Protein AF-A0A7Y5CAB3-F1 (afdb_monomer_lite)

Foldseek 3Di:
DDDDDDDDDDDDPDPDPPDPPPPPDPDPPQDDAQPPVVVVFDPQAVVTPSCCLNPVDPDPDPVSVVVLLVRLVRSPDCLLVVLVVLLVDPSNVSSNVVSLVSLLSDQDVVSLVVLLVQLVVLQVDPCPPDPPSCSNLVSLLSNCSSPVVSSVVVLVVALVPGDPSNNLSSLLNLLVLCVPPVCNVVSLVVLVVCLVPDPDPSSVVSSVVSNVVSVVVVVVVDDVVVVVVVVVVVVPDD

Structure (mmCIF, N/CA/C/O backbone):
data_AF-A0A7Y5CAB3-F1
#
_entry.id   AF-A0A7Y5CAB3-F1
#
loop_
_atom_site.group_PDB
_atom_site.id
_atom_site.type_symbol
_atom_site.label_atom_id
_atom_site.label_alt_id
_atom_site.label_comp_id
_atom_site.label_asym_id
_atom_site.label_entity_id
_atom_site.label_seq_id
_atom_site.pdbx_PDB_ins_code
_atom_site.Cartn_x
_atom_site.Cartn_y
_atom_site.Cartn_z
_atom_site.occupancy
_atom_site.B_iso_or_equiv
_atom_site.auth_seq_id
_atom_site.auth_comp_id
_atom_site.auth_asym_id
_atom_site.auth_atom_id
_atom_site.pdbx_PDB_model_num
ATOM 1 N N . MET A 1 1 ? 28.551 54.522 44.416 1.00 43.03 1 MET A N 1
ATOM 2 C CA . MET A 1 1 ? 28.496 53.907 43.068 1.00 43.03 1 MET A CA 1
ATOM 3 C C . MET A 1 1 ? 27.297 52.967 43.008 1.00 43.03 1 MET A C 1
ATOM 5 O O . MET A 1 1 ? 27.013 52.356 44.026 1.00 43.03 1 MET A O 1
ATOM 9 N N . ARG A 1 2 ? 26.654 52.863 41.833 1.00 37.69 2 ARG A N 1
ATOM 10 C CA . ARG A 1 2 ? 25.357 52.218 41.500 1.00 37.69 2 ARG A CA 1
ATOM 11 C C . ARG A 1 2 ? 24.134 53.137 41.612 1.00 37.69 2 ARG A C 1
ATOM 13 O O . ARG A 1 2 ? 23.465 53.214 42.633 1.00 37.69 2 ARG A O 1
ATOM 20 N N . ARG A 1 3 ? 23.880 53.837 40.500 1.00 30.88 3 ARG A N 1
ATOM 21 C CA . ARG A 1 3 ? 22.602 54.469 40.157 1.00 30.88 3 ARG A CA 1
ATOM 22 C C . ARG A 1 3 ? 21.709 53.408 39.507 1.00 30.88 3 ARG A C 1
ATOM 24 O O . ARG A 1 3 ? 22.120 52.798 38.525 1.00 30.88 3 ARG A O 1
ATOM 31 N N . LEU A 1 4 ? 20.516 53.219 40.060 1.00 39.81 4 LEU A N 1
ATOM 32 C CA . LEU A 1 4 ? 19.349 52.703 39.350 1.00 39.81 4 LEU A CA 1
ATOM 33 C C . LEU A 1 4 ? 18.771 53.865 38.536 1.00 39.81 4 LEU A C 1
ATOM 35 O O . LEU A 1 4 ? 18.482 54.919 39.099 1.00 39.81 4 LEU A O 1
ATOM 39 N N . VAL A 1 5 ? 18.624 53.675 37.229 1.00 35.38 5 VAL A N 1
ATOM 40 C CA . VAL A 1 5 ? 17.787 54.521 36.372 1.00 35.38 5 VAL A CA 1
ATOM 41 C C . VAL A 1 5 ? 16.901 53.579 35.554 1.00 35.38 5 VAL A C 1
ATOM 43 O O . VAL A 1 5 ? 17.443 52.719 34.859 1.00 35.38 5 VAL A O 1
ATOM 46 N N . PRO A 1 6 ? 15.567 53.701 35.640 1.00 37.19 6 PRO A N 1
ATOM 47 C CA . PRO A 1 6 ? 14.641 53.039 34.737 1.00 37.19 6 PRO A CA 1
ATOM 48 C C . PRO A 1 6 ? 14.551 53.856 33.443 1.00 37.19 6 PRO A C 1
ATOM 50 O O . PRO A 1 6 ? 14.389 55.075 33.490 1.00 37.19 6 PRO A O 1
ATOM 53 N N . VAL A 1 7 ? 14.637 53.206 32.284 1.00 34.19 7 VAL A N 1
ATOM 54 C CA . VAL A 1 7 ? 14.289 53.844 31.009 1.00 34.19 7 VAL A CA 1
ATOM 55 C C . VAL A 1 7 ? 12.946 53.294 30.565 1.00 34.19 7 VAL A C 1
ATOM 57 O O . VAL A 1 7 ? 12.823 52.148 30.143 1.00 34.19 7 VAL A O 1
ATOM 60 N N . ALA A 1 8 ? 11.937 54.147 30.705 1.00 34.19 8 ALA A N 1
ATOM 61 C CA . ALA A 1 8 ? 10.694 54.066 29.968 1.00 34.19 8 ALA A CA 1
ATOM 62 C C . ALA A 1 8 ? 10.928 54.525 28.517 1.00 34.19 8 ALA A C 1
ATOM 64 O O . ALA A 1 8 ? 11.641 55.496 28.266 1.00 34.19 8 ALA A O 1
ATOM 65 N N . SER A 1 9 ? 10.298 53.851 27.562 1.00 32.56 9 SER A N 1
ATOM 66 C CA . SER A 1 9 ? 10.016 54.337 26.202 1.00 32.56 9 SER A CA 1
ATOM 67 C C . SER A 1 9 ? 8.751 53.586 25.773 1.00 32.56 9 SER A C 1
ATOM 69 O O . SER A 1 9 ? 8.775 52.366 25.685 1.00 32.56 9 SER A O 1
ATOM 71 N N . ILE A 1 10 ? 7.552 54.163 25.892 1.00 37.94 10 ILE A N 1
ATOM 72 C CA . ILE A 1 10 ? 6.907 55.156 25.012 1.00 37.94 10 ILE A CA 1
ATOM 73 C C . ILE A 1 10 ? 6.826 54.682 23.551 1.00 37.94 10 ILE A C 1
ATOM 75 O O . ILE A 1 10 ? 7.810 54.708 22.827 1.00 37.94 10 ILE A O 1
ATOM 79 N N . PHE A 1 11 ? 5.588 54.315 23.191 1.00 29.77 11 PHE A N 1
ATOM 80 C CA . PHE A 1 11 ? 4.884 54.462 21.910 1.00 29.77 11 PHE A CA 1
ATOM 81 C C . PHE A 1 11 ? 5.542 53.976 20.609 1.00 29.77 11 PHE A C 1
ATOM 83 O O . PHE A 1 11 ? 6.493 54.564 20.115 1.00 29.77 11 PHE A O 1
ATOM 90 N N . MET A 1 12 ? 4.844 53.058 19.933 1.00 31.23 12 MET A N 1
ATOM 91 C CA . MET A 1 12 ? 4.179 53.366 18.657 1.00 31.23 12 MET A CA 1
ATOM 92 C C . MET A 1 12 ? 3.183 52.251 18.308 1.00 31.23 12 MET A C 1
ATOM 94 O O . MET A 1 12 ? 3.556 51.121 18.003 1.00 31.23 12 MET A O 1
ATOM 98 N N . LEU A 1 13 ? 1.898 52.608 18.342 1.00 40.34 13 LEU A N 1
ATOM 99 C CA . LEU A 1 13 ? 0.852 51.979 17.545 1.00 40.34 13 LEU A CA 1
ATOM 100 C C . LEU A 1 13 ? 1.232 52.173 16.073 1.00 40.34 13 LEU A C 1
ATOM 102 O O . LEU A 1 13 ? 1.092 53.265 15.530 1.00 40.34 13 LEU A O 1
ATOM 106 N N . GLY A 1 14 ? 1.742 51.120 15.447 1.00 30.33 14 GLY A N 1
ATOM 107 C CA . GLY A 1 14 ? 1.942 51.048 14.009 1.00 30.33 14 GLY A CA 1
ATOM 108 C C . GLY A 1 14 ? 1.043 49.963 13.445 1.00 30.33 14 GLY A C 1
ATOM 109 O O . GLY A 1 14 ? 1.391 48.787 13.501 1.00 30.33 14 GLY A O 1
ATOM 110 N N . PHE A 1 15 ? -0.109 50.361 12.905 1.00 41.91 15 PHE A N 1
ATOM 111 C CA . PHE A 1 15 ? -0.855 49.563 11.937 1.00 41.91 15 PHE A CA 1
ATOM 112 C C . PHE A 1 15 ? 0.058 49.322 10.727 1.00 41.91 15 PHE A C 1
ATOM 114 O O . PHE A 1 15 ? 0.133 50.136 9.810 1.00 41.91 15 PHE A O 1
ATOM 121 N N . GLY A 1 16 ? 0.801 48.220 10.754 1.00 29.36 16 GLY A N 1
ATOM 122 C CA . GLY A 1 16 ? 1.494 47.686 9.596 1.00 29.36 16 GLY A CA 1
ATOM 123 C C . GLY A 1 16 ? 0.552 46.734 8.886 1.00 29.36 16 GLY A C 1
ATOM 124 O O . GLY A 1 16 ? 0.332 45.621 9.357 1.00 29.36 16 GLY A O 1
ATOM 125 N N . VAL A 1 17 ? -0.010 47.180 7.765 1.00 43.41 17 VAL A N 1
ATOM 126 C CA . VAL A 1 17 ? -0.627 46.320 6.756 1.00 43.41 17 VAL A CA 1
ATOM 127 C C . VAL A 1 17 ? 0.471 45.372 6.270 1.00 43.41 17 VAL A C 1
ATOM 129 O O . VAL A 1 17 ? 1.236 45.689 5.363 1.00 43.41 17 VAL A O 1
ATOM 132 N N . GLY A 1 18 ? 0.615 44.241 6.957 1.00 31.44 18 GLY A N 1
ATOM 133 C CA . GLY A 1 18 ? 1.458 43.137 6.535 1.00 31.44 18 GLY A CA 1
ATOM 134 C C . GLY A 1 18 ? 0.806 42.537 5.310 1.00 31.44 18 GLY A C 1
ATOM 135 O O . GLY A 1 18 ? -0.151 41.775 5.428 1.00 31.44 18 GLY A O 1
ATOM 136 N N . GLY A 1 19 ? 1.278 42.978 4.144 1.00 30.86 19 GLY A N 1
ATOM 137 C CA . GLY A 1 19 ? 0.852 42.482 2.853 1.00 30.86 19 GLY A CA 1
ATOM 138 C C . GLY A 1 19 ? 0.795 40.965 2.882 1.00 30.86 19 GLY A C 1
ATOM 139 O O . GLY A 1 19 ? 1.736 40.299 3.314 1.00 30.86 19 GLY A O 1
ATOM 140 N N . VAL A 1 20 ? -0.337 40.442 2.425 1.00 37.31 20 VAL A N 1
ATOM 141 C CA . VAL A 1 20 ? -0.474 39.051 2.031 1.00 37.31 20 VAL A CA 1
ATOM 142 C C . VAL A 1 20 ? 0.594 38.837 0.962 1.00 37.31 20 VAL A C 1
ATOM 144 O O . VAL A 1 20 ? 0.400 39.188 -0.200 1.00 37.31 20 VAL A O 1
ATOM 147 N N . GLN A 1 21 ? 1.770 38.350 1.359 1.00 34.31 21 GLN A N 1
ATOM 148 C CA . GLN A 1 21 ? 2.673 37.716 0.420 1.00 34.31 21 GLN A CA 1
ATOM 149 C C . GLN A 1 21 ? 1.891 36.509 -0.073 1.00 34.31 21 GLN A C 1
ATOM 151 O O . GLN A 1 21 ? 1.809 35.482 0.599 1.00 34.31 21 GLN A O 1
ATOM 156 N N . ALA A 1 22 ? 1.239 36.680 -1.221 1.00 38.66 22 ALA A N 1
ATOM 157 C CA . ALA A 1 22 ? 0.880 35.578 -2.078 1.00 38.66 22 ALA A CA 1
ATOM 158 C C . ALA A 1 22 ? 2.200 34.868 -2.383 1.00 38.66 22 ALA A C 1
ATOM 160 O O . ALA A 1 22 ? 2.940 35.258 -3.284 1.00 38.66 22 ALA A O 1
ATOM 161 N N . LEU A 1 23 ? 2.552 33.900 -1.536 1.00 40.28 23 LEU A N 1
ATOM 162 C CA . LEU A 1 23 ? 3.545 32.897 -1.849 1.00 40.28 23 LEU A CA 1
ATOM 163 C C . LEU A 1 23 ? 3.000 32.227 -3.102 1.00 40.28 23 LEU A C 1
ATOM 165 O O . LEU A 1 23 ? 2.065 31.429 -3.029 1.00 40.28 23 LEU A O 1
ATOM 169 N N . SER A 1 24 ? 3.518 32.641 -4.259 1.00 40.88 24 SER A N 1
ATOM 170 C CA . SER A 1 24 ? 3.328 31.909 -5.499 1.00 40.88 24 SER A CA 1
ATOM 171 C C . SER A 1 24 ? 3.551 30.432 -5.180 1.00 40.88 24 SER A C 1
ATOM 173 O O . SER A 1 24 ? 4.516 30.128 -4.465 1.00 40.88 24 SER A O 1
ATOM 175 N N . PRO A 1 25 ? 2.672 29.522 -5.639 1.00 42.81 25 PRO A N 1
ATOM 176 C CA . PRO A 1 25 ? 2.887 28.101 -5.422 1.00 42.81 25 PRO A CA 1
ATOM 177 C C . PRO A 1 25 ? 4.321 27.778 -5.857 1.00 42.81 25 PRO A C 1
ATOM 179 O O . PRO A 1 25 ? 4.755 28.304 -6.890 1.00 42.81 25 PRO A O 1
ATOM 182 N N . PRO A 1 26 ? 5.091 27.020 -5.054 1.00 40.56 26 PRO A N 1
ATOM 183 C CA . PRO A 1 26 ? 6.471 26.719 -5.391 1.00 40.56 26 PRO A CA 1
ATOM 184 C C . PRO A 1 26 ? 6.491 26.161 -6.810 1.00 40.56 26 PRO A C 1
ATOM 186 O O . PRO A 1 26 ? 5.795 25.188 -7.104 1.00 40.56 26 PRO A O 1
ATOM 189 N N . VAL A 1 27 ? 7.232 26.827 -7.701 1.00 42.94 27 VAL A N 1
ATOM 190 C CA . VAL A 1 27 ? 7.439 26.342 -9.065 1.00 42.94 27 VAL A CA 1
ATOM 191 C C . VAL A 1 27 ? 7.991 24.924 -8.918 1.00 42.94 27 VAL A C 1
ATOM 193 O O . VAL A 1 27 ? 9.013 24.770 -8.241 1.00 42.94 27 VAL A O 1
ATOM 196 N N . PRO A 1 28 ? 7.328 23.887 -9.465 1.00 49.91 28 PRO A N 1
ATOM 197 C CA . PRO A 1 28 ? 7.852 22.535 -9.396 1.00 49.91 28 PRO A CA 1
ATOM 198 C C . PRO A 1 28 ? 9.275 22.564 -9.944 1.00 49.91 28 PRO A C 1
ATOM 200 O O . PRO A 1 28 ? 9.489 23.029 -11.065 1.00 49.91 28 PRO A O 1
ATOM 203 N N . VAL A 1 29 ? 10.255 22.129 -9.149 1.00 51.84 29 VAL A N 1
ATOM 204 C CA . VAL A 1 29 ? 11.628 21.978 -9.636 1.00 51.84 29 VAL A CA 1
ATOM 205 C C . VAL A 1 29 ? 11.550 21.007 -10.807 1.00 51.84 29 VAL A C 1
ATOM 207 O O . VAL A 1 29 ? 11.246 19.829 -10.617 1.00 51.84 29 VAL A O 1
ATOM 210 N N . GLN A 1 30 ? 11.742 21.513 -12.024 1.00 57.22 30 GLN A N 1
ATOM 211 C CA . GLN A 1 30 ? 11.737 20.685 -13.217 1.00 57.22 30 GLN A CA 1
ATOM 212 C C . GLN A 1 30 ? 12.927 19.733 -13.098 1.00 57.22 30 GLN A C 1
ATOM 214 O O . GLN A 1 30 ? 14.083 20.149 -13.170 1.00 57.22 30 GLN A O 1
ATOM 219 N N . ARG A 1 31 ? 12.639 18.460 -12.814 1.00 69.50 31 ARG A N 1
ATOM 220 C CA . ARG A 1 31 ? 13.658 17.420 -12.691 1.00 69.50 31 ARG A CA 1
ATOM 221 C C . ARG A 1 31 ? 14.299 17.244 -14.063 1.00 69.50 31 ARG A C 1
ATOM 223 O O . ARG A 1 31 ? 13.598 17.005 -15.043 1.00 69.50 31 ARG A O 1
ATOM 230 N N . ALA A 1 32 ? 15.614 17.430 -14.145 1.00 73.19 32 ALA A N 1
ATOM 231 C CA . ALA A 1 32 ? 16.333 17.240 -15.396 1.00 73.19 32 ALA A CA 1
ATOM 232 C C . ALA A 1 32 ? 16.332 15.748 -15.744 1.00 73.19 32 ALA A C 1
ATOM 234 O O . ALA A 1 32 ? 16.760 14.927 -14.932 1.00 73.19 32 ALA A O 1
ATOM 235 N N . ALA A 1 33 ? 15.839 15.408 -16.934 1.00 77.69 33 ALA A N 1
ATOM 236 C CA . ALA A 1 33 ? 15.918 14.050 -17.451 1.00 77.69 33 ALA A CA 1
ATOM 237 C C . ALA A 1 33 ? 17.390 13.604 -17.570 1.00 77.69 33 ALA A C 1
ATOM 239 O O . ALA A 1 33 ? 18.263 14.453 -17.805 1.00 77.69 33 ALA A O 1
ATOM 240 N N . PRO A 1 34 ? 17.696 12.301 -17.435 1.00 82.56 34 PRO A N 1
ATOM 241 C CA . PRO A 1 34 ? 19.054 11.807 -17.634 1.00 82.56 34 PRO A CA 1
ATOM 242 C C . PRO A 1 34 ? 19.551 12.157 -19.042 1.00 82.56 34 PRO A C 1
ATOM 244 O O . PRO A 1 34 ? 18.818 12.018 -20.016 1.00 82.56 34 PRO A O 1
ATOM 247 N N . ILE A 1 35 ? 20.799 12.607 -19.178 1.00 82.81 35 ILE A N 1
ATOM 248 C CA . ILE A 1 35 ? 21.333 13.028 -20.484 1.00 82.81 35 ILE A CA 1
ATOM 249 C C . ILE A 1 35 ? 21.269 11.861 -21.485 1.00 82.81 35 ILE A C 1
ATOM 251 O O . ILE A 1 35 ? 21.867 10.807 -21.258 1.00 82.81 35 ILE A O 1
ATOM 255 N N . GLY A 1 36 ? 20.582 12.076 -22.612 1.00 80.69 36 GLY A N 1
ATOM 256 C CA . GLY A 1 36 ? 20.470 11.112 -23.709 1.00 80.69 36 GLY A CA 1
ATOM 257 C C . GLY A 1 36 ? 19.519 9.945 -23.443 1.00 80.69 36 GLY A C 1
ATOM 258 O O . GLY A 1 36 ? 19.628 8.919 -24.119 1.00 80.69 36 GLY A O 1
ATOM 259 N N . TRP A 1 37 ? 18.610 10.063 -22.472 1.00 85.06 37 TRP A N 1
ATOM 260 C CA . TRP A 1 37 ? 17.611 9.034 -22.172 1.00 85.06 37 TRP A CA 1
ATOM 261 C C . TRP A 1 37 ? 16.742 8.679 -23.393 1.00 85.06 37 TRP A C 1
ATOM 263 O O . TRP A 1 37 ? 16.355 7.524 -23.539 1.00 85.06 37 TRP A O 1
ATOM 273 N N . GLU A 1 38 ? 16.530 9.615 -24.326 1.00 85.38 38 GLU A N 1
ATOM 274 C CA . GLU A 1 38 ? 15.777 9.398 -25.568 1.00 85.38 38 GLU A CA 1
ATOM 275 C C . GLU A 1 38 ? 16.411 8.306 -26.447 1.00 85.38 38 GLU A C 1
ATOM 277 O O . GLU A 1 38 ? 15.734 7.648 -27.232 1.00 85.38 38 GLU A O 1
ATOM 282 N N . THR A 1 39 ? 17.722 8.089 -26.308 1.00 83.31 39 THR A N 1
ATOM 283 C CA . THR A 1 39 ? 18.469 7.045 -27.031 1.00 83.31 39 THR A CA 1
ATOM 284 C C . THR A 1 39 ? 18.516 5.708 -26.291 1.00 83.31 39 THR A C 1
ATOM 286 O O . THR A 1 39 ? 19.069 4.738 -26.807 1.00 83.31 39 THR A O 1
ATOM 289 N N . ARG A 1 40 ? 17.952 5.650 -25.080 1.00 82.44 40 ARG A N 1
ATOM 290 C CA . ARG A 1 40 ? 17.968 4.490 -24.177 1.00 82.44 40 ARG A CA 1
ATOM 291 C C . ARG A 1 40 ? 16.565 3.955 -23.898 1.00 82.44 40 ARG A C 1
ATOM 293 O O . ARG A 1 40 ? 16.370 3.285 -22.893 1.00 82.44 40 ARG A O 1
ATOM 300 N N . ILE A 1 41 ? 15.610 4.263 -24.774 1.00 8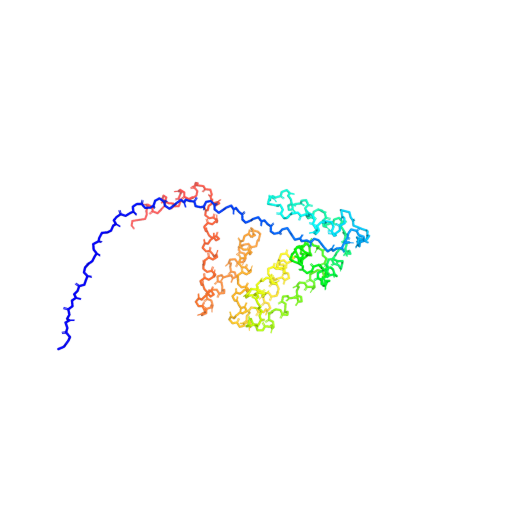8.06 41 ILE A N 1
ATOM 301 C CA . ILE A 1 41 ? 14.232 3.794 -24.655 1.00 88.06 41 ILE A CA 1
ATOM 302 C C . ILE A 1 41 ? 14.204 2.267 -24.690 1.00 88.06 41 ILE A C 1
ATOM 304 O O . ILE A 1 41 ? 14.681 1.646 -25.648 1.00 88.06 41 ILE A O 1
ATOM 308 N N . THR A 1 42 ? 13.610 1.670 -23.662 1.00 88.44 42 THR A N 1
ATOM 309 C CA . THR A 1 42 ? 13.398 0.230 -23.621 1.00 88.44 42 THR A CA 1
ATOM 310 C C . THR A 1 42 ? 12.353 -0.160 -24.677 1.00 88.44 42 THR A C 1
ATOM 312 O O . THR A 1 42 ? 11.249 0.392 -24.689 1.00 88.44 42 THR A O 1
ATOM 315 N N . PRO A 1 43 ? 12.660 -1.097 -25.594 1.00 86.00 43 PRO A N 1
ATOM 316 C CA . PRO A 1 43 ? 11.726 -1.485 -26.644 1.00 86.00 43 PRO A CA 1
ATOM 317 C C . PRO A 1 43 ? 10.536 -2.276 -26.083 1.00 86.00 43 PRO A C 1
ATOM 319 O O . PRO A 1 43 ? 10.673 -3.014 -25.110 1.00 86.00 43 PRO A O 1
ATOM 322 N N . GLY A 1 44 ? 9.388 -2.192 -26.764 1.00 85.31 44 GLY A N 1
ATOM 323 C CA . GLY A 1 44 ? 8.210 -3.022 -26.472 1.00 85.31 44 GLY A CA 1
ATOM 324 C C . GLY A 1 44 ? 7.129 -2.371 -25.604 1.00 85.31 44 GLY A C 1
ATOM 325 O O . GLY A 1 44 ? 6.195 -3.066 -25.218 1.00 85.31 44 GLY A O 1
ATOM 326 N N . PHE A 1 45 ? 7.224 -1.066 -25.337 1.00 87.81 45 PHE A N 1
ATOM 327 C CA . PHE A 1 45 ? 6.248 -0.301 -24.555 1.00 87.81 45 PHE A CA 1
ATOM 328 C C . PHE A 1 45 ? 5.702 0.878 -25.367 1.00 87.81 45 PHE A C 1
ATOM 330 O O . PHE A 1 45 ? 6.476 1.575 -26.026 1.00 87.81 45 PHE A O 1
ATOM 337 N N . ASP A 1 46 ? 4.387 1.100 -25.315 1.00 84.31 46 ASP A N 1
ATOM 338 C CA . ASP A 1 46 ? 3.717 2.234 -25.961 1.00 84.31 46 ASP A CA 1
ATOM 339 C C . ASP A 1 46 ? 2.683 2.870 -25.005 1.00 84.31 46 ASP A C 1
ATOM 341 O O . ASP A 1 46 ? 1.729 2.188 -24.628 1.00 84.31 46 ASP A O 1
ATOM 345 N N . PRO A 1 47 ? 2.859 4.135 -24.575 1.00 85.38 47 PRO A N 1
ATOM 346 C CA . PRO A 1 47 ? 4.065 4.950 -24.747 1.00 85.38 47 PRO A CA 1
ATOM 347 C C . PRO A 1 47 ? 5.291 4.312 -24.063 1.00 85.38 47 PRO A C 1
ATOM 349 O O . PRO A 1 47 ? 5.131 3.475 -23.171 1.00 85.38 47 PRO A O 1
ATOM 352 N N . PRO A 1 48 ? 6.524 4.700 -24.439 1.00 89.38 48 PRO A N 1
ATOM 353 C CA . PRO A 1 48 ? 7.731 4.263 -23.744 1.00 89.38 48 PRO A CA 1
ATOM 354 C C . PRO A 1 48 ? 7.692 4.555 -22.239 1.00 89.38 48 PRO A C 1
ATOM 356 O O . PRO A 1 48 ? 7.284 5.642 -21.825 1.00 89.38 48 PRO A O 1
ATOM 359 N N . ILE A 1 49 ? 8.189 3.627 -21.418 1.00 90.31 49 ILE A N 1
ATOM 360 C CA . ILE A 1 49 ? 8.227 3.787 -19.954 1.00 90.31 49 ILE A CA 1
ATOM 361 C C . ILE A 1 49 ? 9.017 5.043 -19.560 1.00 90.31 49 ILE A C 1
ATOM 363 O O . ILE A 1 49 ? 8.569 5.835 -18.732 1.00 90.31 49 ILE A O 1
ATOM 367 N N . GLU A 1 50 ? 10.174 5.265 -20.184 1.00 91.12 50 GLU A N 1
ATOM 368 C CA . GLU A 1 50 ? 11.036 6.417 -19.921 1.00 91.12 50 GLU A CA 1
ATOM 369 C C . GLU A 1 50 ? 10.355 7.743 -20.288 1.00 91.12 50 GLU A C 1
ATOM 371 O O . GLU A 1 50 ? 10.536 8.744 -19.593 1.00 91.12 50 GLU A O 1
ATOM 376 N N . TYR A 1 51 ? 9.528 7.740 -21.340 1.00 86.38 51 TYR A N 1
ATOM 377 C CA . TYR A 1 51 ? 8.753 8.910 -21.749 1.00 86.38 51 TYR A CA 1
ATOM 378 C C . TYR A 1 51 ? 7.727 9.286 -20.677 1.00 86.38 51 TYR A C 1
ATOM 380 O O . TYR A 1 51 ? 7.644 10.455 -20.296 1.00 86.38 51 TYR A O 1
ATOM 388 N N . GLU A 1 52 ? 6.999 8.303 -20.139 1.00 86.31 52 GLU A N 1
ATOM 389 C CA . GLU A 1 52 ? 6.065 8.539 -19.035 1.00 86.31 52 GLU A CA 1
ATOM 390 C C . GLU A 1 52 ? 6.788 9.044 -17.779 1.00 86.31 52 GLU A C 1
ATOM 392 O O . GLU A 1 52 ? 6.314 9.970 -17.129 1.00 86.31 52 GLU A O 1
ATOM 397 N N . ILE A 1 53 ? 7.968 8.514 -17.453 1.00 87.12 53 ILE A N 1
ATOM 398 C CA . ILE A 1 53 ? 8.735 8.973 -16.284 1.00 87.12 53 ILE A CA 1
ATOM 399 C C . ILE A 1 53 ? 9.174 10.440 -16.432 1.00 87.12 53 ILE A C 1
ATOM 401 O O . ILE A 1 53 ? 9.092 11.213 -15.476 1.00 87.12 53 ILE A O 1
ATOM 405 N N . VAL A 1 54 ? 9.654 10.831 -17.615 1.00 84.50 54 VAL A N 1
ATOM 406 C CA . VAL A 1 54 ? 10.215 12.171 -17.850 1.00 84.50 54 VAL A CA 1
ATOM 407 C C . VAL A 1 54 ? 9.130 13.228 -18.055 1.00 84.50 54 VAL A C 1
ATOM 409 O O . VAL A 1 54 ? 9.255 14.344 -17.541 1.00 84.50 54 VAL A O 1
ATOM 412 N N . TYR A 1 55 ? 8.082 12.904 -18.813 1.00 76.75 55 TYR A N 1
ATOM 413 C CA . TYR A 1 55 ? 7.113 13.892 -19.291 1.00 76.75 55 TYR A CA 1
ATOM 414 C C . TYR A 1 55 ? 5.732 13.791 -18.660 1.00 76.75 55 TYR A C 1
ATOM 416 O O . TYR A 1 55 ? 5.007 14.793 -18.681 1.00 76.75 55 TYR A O 1
ATOM 424 N N . ALA A 1 56 ? 5.344 12.650 -18.082 1.00 68.38 56 ALA A N 1
ATOM 425 C CA . ALA A 1 56 ? 4.039 12.557 -17.447 1.00 68.38 56 ALA A CA 1
ATOM 426 C C . ALA A 1 56 ? 4.066 13.325 -16.126 1.00 68.38 56 ALA A C 1
ATOM 428 O O . ALA A 1 56 ? 4.435 12.813 -15.065 1.00 68.38 56 ALA A O 1
ATOM 429 N N . GLN A 1 57 ? 3.632 14.586 -16.171 1.00 57.88 57 GLN A N 1
ATOM 430 C CA . GLN A 1 57 ? 3.385 15.320 -14.942 1.00 57.88 57 GLN A CA 1
ATOM 431 C C . GLN A 1 57 ? 2.375 14.537 -14.088 1.00 57.88 57 GLN A C 1
ATOM 433 O O . GLN A 1 57 ? 1.403 13.994 -14.628 1.00 57.88 57 GLN A O 1
ATOM 438 N N . PRO A 1 58 ? 2.564 14.457 -12.759 1.00 53.19 58 PRO A N 1
ATOM 439 C CA . PRO A 1 58 ? 1.507 14.025 -11.858 1.00 53.19 58 PRO A CA 1
ATOM 440 C C . PRO A 1 58 ? 0.370 15.056 -11.931 1.00 53.19 58 PRO A C 1
ATOM 442 O O . PRO A 1 58 ? 0.336 16.036 -11.192 1.00 53.19 58 PRO A O 1
ATOM 445 N N . GLY A 1 59 ? -0.522 14.882 -12.906 1.00 47.03 59 GLY A N 1
ATOM 446 C CA . GLY A 1 59 ? -1.669 15.748 -13.118 1.00 47.03 59 GLY A CA 1
ATOM 447 C C . GLY A 1 59 ? -2.704 15.492 -12.034 1.00 47.03 59 GLY A C 1
ATOM 448 O O . GLY A 1 59 ? -3.177 14.368 -11.887 1.00 47.03 59 GLY A O 1
ATOM 449 N N . TYR A 1 60 ? -3.052 16.536 -11.288 1.00 34.94 60 TYR A N 1
ATOM 450 C CA . TYR A 1 60 ? -4.192 16.555 -10.380 1.00 34.94 60 TYR A CA 1
ATOM 451 C C . TYR A 1 60 ? -5.491 16.376 -11.187 1.00 34.94 60 TYR A C 1
ATOM 453 O O . TYR A 1 60 ? -5.856 17.253 -11.966 1.00 34.94 60 TYR A O 1
ATOM 461 N N . GLY A 1 61 ? -6.171 15.239 -11.011 1.00 43.16 61 GLY A N 1
ATOM 462 C CA . GLY A 1 61 ? -7.466 14.926 -11.628 1.00 43.16 61 GLY A CA 1
ATOM 463 C C . GLY A 1 61 ? -7.751 13.419 -11.654 1.00 43.16 61 GLY A C 1
ATOM 464 O O . GLY A 1 61 ? -6.831 12.608 -11.685 1.00 43.16 61 GLY A O 1
ATOM 465 N N . GLU A 1 62 ? -9.021 13.011 -11.629 1.00 48.28 62 GLU A N 1
ATOM 466 C CA . GLU A 1 62 ? -9.392 11.585 -11.727 1.00 48.28 62 GLU A CA 1
ATOM 467 C C . GLU A 1 62 ? -9.139 11.013 -13.133 1.00 48.28 62 GLU A C 1
ATOM 469 O O . GLU A 1 62 ? -8.751 9.851 -13.275 1.00 48.28 62 GLU A O 1
ATOM 474 N N . GLU A 1 63 ? -9.288 11.838 -14.176 1.00 45.69 63 GLU A N 1
ATOM 475 C CA . GLU A 1 63 ? -9.073 11.433 -15.572 1.00 45.69 63 GLU A CA 1
ATOM 476 C C . GLU A 1 63 ? -7.602 11.097 -15.873 1.00 45.69 63 GLU A C 1
ATOM 478 O O . GLU A 1 63 ? -7.327 10.136 -16.593 1.00 45.69 63 GLU A O 1
ATOM 483 N N . SER A 1 64 ? -6.643 11.809 -15.267 1.00 60.44 64 SER A N 1
ATOM 484 C CA . SER A 1 64 ? -5.207 11.525 -15.419 1.00 60.44 64 SER A CA 1
ATOM 485 C C . SER A 1 64 ? -4.791 10.242 -14.691 1.00 60.44 64 SER A C 1
ATOM 487 O O . SER A 1 64 ? -3.963 9.487 -15.199 1.00 60.44 64 SER A O 1
ATOM 489 N N . ALA A 1 65 ? -5.384 9.953 -13.527 1.00 59.47 65 ALA A N 1
ATOM 490 C CA . ALA A 1 65 ? -5.102 8.739 -12.763 1.00 59.47 65 ALA A CA 1
ATOM 491 C C . ALA A 1 65 ? -5.666 7.483 -13.444 1.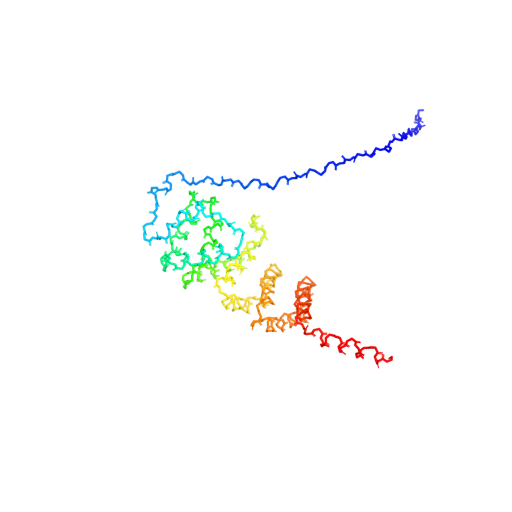00 59.47 65 ALA A C 1
ATOM 493 O O . ALA A 1 65 ? -4.992 6.453 -13.490 1.00 59.47 65 ALA A O 1
ATOM 494 N N . LYS A 1 66 ? -6.882 7.567 -14.001 1.00 59.34 66 LYS A N 1
ATOM 495 C CA . LYS A 1 66 ? -7.494 6.466 -14.757 1.00 59.34 66 LYS A CA 1
ATOM 496 C C . LYS A 1 66 ? -6.727 6.175 -16.051 1.00 59.34 66 LYS A C 1
ATOM 498 O O . LYS A 1 66 ? -6.377 5.023 -16.288 1.00 59.34 66 LYS A O 1
ATOM 503 N N . SER A 1 67 ? -6.381 7.217 -16.811 1.00 71.06 67 SER A N 1
ATOM 504 C CA . SER A 1 67 ? -5.565 7.104 -18.029 1.00 71.06 67 SER A CA 1
ATOM 505 C C . SER A 1 67 ? -4.198 6.464 -17.751 1.00 71.06 67 SER A C 1
ATOM 507 O O . SER A 1 67 ? -3.772 5.548 -18.451 1.00 71.06 67 SER A O 1
ATOM 509 N N . ARG A 1 68 ? -3.548 6.843 -16.643 1.00 75.44 68 ARG A N 1
ATOM 510 C CA . ARG A 1 68 ? -2.261 6.263 -16.236 1.00 75.44 68 ARG A CA 1
ATOM 511 C C . ARG A 1 68 ? -2.348 4.763 -15.934 1.00 75.44 68 ARG A C 1
ATOM 513 O O . ARG A 1 68 ? -1.454 4.021 -16.324 1.00 75.44 68 ARG A O 1
ATOM 520 N N . LYS A 1 69 ? -3.409 4.297 -15.267 1.00 79.19 69 LYS A N 1
ATOM 521 C CA . LYS A 1 69 ? -3.601 2.858 -15.006 1.00 79.19 69 LYS A CA 1
ATOM 522 C C . LYS A 1 69 ? -3.794 2.060 -16.290 1.00 79.19 69 LYS A C 1
ATOM 524 O O . LYS A 1 69 ? -3.262 0.962 -16.406 1.00 79.19 69 LYS A O 1
ATOM 529 N N . GLU A 1 70 ? -4.540 2.610 -17.243 1.00 82.12 70 GLU A N 1
ATOM 530 C CA . GLU A 1 70 ? -4.772 1.982 -18.547 1.00 82.12 70 GLU A CA 1
ATOM 531 C C . GLU A 1 70 ? -3.471 1.895 -19.362 1.00 82.12 70 GLU A C 1
ATOM 533 O O . GLU A 1 70 ? -3.165 0.833 -19.906 1.00 82.12 70 GLU A O 1
ATOM 538 N N . ILE A 1 71 ? -2.655 2.957 -19.357 1.00 83.75 71 ILE A N 1
ATOM 539 C CA . ILE A 1 71 ? -1.311 2.963 -19.958 1.00 83.75 71 ILE A CA 1
ATOM 540 C C . ILE A 1 71 ? -0.432 1.874 -19.332 1.00 83.75 71 ILE A C 1
ATOM 542 O O . ILE A 1 71 ? 0.112 1.034 -20.046 1.00 83.75 71 ILE A O 1
ATOM 546 N N . ILE A 1 72 ? -0.341 1.824 -18.002 1.00 86.00 72 ILE A N 1
ATOM 547 C CA . ILE A 1 72 ? 0.512 0.848 -17.307 1.00 86.00 72 ILE A CA 1
ATOM 548 C C . ILE A 1 72 ? 0.029 -0.586 -17.549 1.00 86.00 72 ILE A C 1
ATOM 550 O O . ILE A 1 72 ? 0.843 -1.486 -17.747 1.00 86.00 72 ILE A O 1
ATOM 554 N N . ALA A 1 73 ? -1.286 -0.810 -17.594 1.00 85.19 73 ALA A N 1
ATOM 555 C CA . ALA A 1 73 ? -1.845 -2.117 -17.924 1.00 85.19 73 ALA A CA 1
ATOM 556 C C . ALA A 1 73 ? -1.469 -2.571 -19.349 1.00 85.19 73 ALA A C 1
ATOM 558 O O . ALA A 1 73 ? -1.264 -3.764 -19.576 1.00 85.19 73 ALA A O 1
ATOM 559 N N . SER A 1 74 ? -1.340 -1.636 -20.298 1.00 85.88 74 SER A N 1
ATOM 560 C CA . SER A 1 74 ? -0.967 -1.940 -21.687 1.00 85.88 74 SER A CA 1
ATOM 561 C C . SER A 1 74 ? 0.488 -2.396 -21.852 1.00 85.88 74 SER A C 1
ATOM 563 O O . SER A 1 74 ? 0.793 -3.152 -22.773 1.00 85.88 74 SER A O 1
ATOM 565 N N . TRP A 1 75 ? 1.378 -2.014 -20.930 1.00 89.06 75 TRP A N 1
ATOM 566 C CA . TRP A 1 75 ? 2.791 -2.409 -20.938 1.00 89.06 75 TRP A CA 1
ATOM 567 C C . TRP A 1 75 ? 3.022 -3.900 -20.666 1.00 89.06 75 TRP A C 1
ATOM 569 O O . TRP A 1 75 ? 4.093 -4.435 -20.962 1.00 89.06 75 TRP A O 1
ATOM 579 N N . GLY A 1 76 ? 2.018 -4.595 -20.132 1.00 85.25 76 GLY A N 1
ATOM 580 C CA . GLY A 1 76 ? 2.065 -6.035 -19.925 1.00 85.25 76 GLY A CA 1
ATOM 581 C C . GLY A 1 76 ? 3.020 -6.484 -18.806 1.00 85.25 76 GLY A C 1
ATOM 582 O O . GLY A 1 76 ? 3.540 -5.678 -18.033 1.00 85.25 76 GLY A O 1
ATOM 583 N N . PRO A 1 77 ? 3.253 -7.803 -18.683 1.00 81.44 77 PRO A N 1
ATOM 584 C CA . PRO A 1 77 ? 3.865 -8.401 -17.492 1.00 81.44 77 PRO A CA 1
ATOM 585 C C . PRO A 1 77 ? 5.347 -8.049 -17.292 1.00 81.44 77 PRO A C 1
ATOM 587 O O . PRO A 1 77 ? 5.828 -8.073 -16.164 1.00 81.44 77 PRO A O 1
ATOM 590 N N . ASN A 1 78 ? 6.068 -7.679 -18.356 1.00 87.12 78 ASN A N 1
ATOM 591 C CA . ASN A 1 78 ? 7.496 -7.344 -18.276 1.00 87.12 78 ASN A CA 1
ATOM 592 C C . ASN A 1 78 ? 7.758 -5.927 -17.736 1.00 87.12 78 ASN A C 1
ATOM 594 O O . ASN A 1 78 ? 8.902 -5.596 -17.422 1.00 87.12 78 ASN A O 1
ATOM 598 N N . ALA A 1 79 ? 6.721 -5.089 -17.623 1.00 92.31 79 ALA A N 1
ATOM 599 C CA . ALA A 1 79 ? 6.849 -3.696 -17.201 1.00 92.31 79 ALA A CA 1
ATOM 600 C C . ALA A 1 79 ? 7.482 -3.562 -15.811 1.00 92.31 79 ALA A C 1
ATOM 602 O O . ALA A 1 79 ? 8.309 -2.679 -15.586 1.00 92.31 79 ALA A O 1
ATOM 603 N N . PHE A 1 80 ? 7.132 -4.465 -14.887 1.00 93.56 80 PHE A N 1
ATOM 604 C CA . PHE A 1 80 ? 7.637 -4.419 -13.518 1.00 93.56 80 PHE A CA 1
ATOM 605 C C . PHE A 1 80 ? 9.163 -4.553 -13.460 1.00 93.56 80 PHE A C 1
ATOM 607 O O . PHE A 1 80 ? 9.824 -3.730 -12.830 1.00 93.56 80 PHE A O 1
ATOM 614 N N . GLY A 1 81 ? 9.730 -5.543 -14.158 1.00 92.81 81 GLY A N 1
ATOM 615 C CA . GLY A 1 81 ? 11.177 -5.767 -14.187 1.00 92.81 81 GLY A CA 1
ATOM 616 C C . GLY A 1 81 ? 11.949 -4.581 -14.772 1.00 92.81 81 GLY A C 1
ATOM 617 O O . GLY A 1 81 ? 13.001 -4.213 -14.250 1.00 92.81 81 GLY A O 1
ATOM 618 N N . VAL A 1 82 ? 11.400 -3.931 -15.804 1.00 93.94 82 VAL A N 1
ATOM 619 C CA . VAL A 1 82 ? 12.000 -2.729 -16.410 1.00 93.94 82 VAL A CA 1
ATOM 620 C C . VAL A 1 82 ? 11.946 -1.543 -15.450 1.00 93.94 82 VAL A C 1
ATOM 622 O O . VAL A 1 82 ? 12.966 -0.901 -15.211 1.00 93.94 82 VAL A O 1
ATOM 625 N N . LEU A 1 83 ? 10.788 -1.281 -14.837 1.00 94.56 83 LEU A N 1
ATOM 626 C CA . LEU A 1 83 ? 10.641 -0.219 -13.840 1.00 94.56 83 LEU A CA 1
ATOM 627 C C . LEU A 1 83 ? 11.560 -0.443 -12.632 1.00 94.56 83 LEU A C 1
ATOM 629 O O . LEU A 1 83 ? 12.190 0.498 -12.157 1.00 94.56 83 LEU A O 1
ATOM 633 N N . LYS A 1 84 ? 11.693 -1.688 -12.167 1.00 93.94 84 LYS A N 1
ATOM 634 C CA . LYS A 1 84 ? 12.618 -2.050 -11.091 1.00 93.94 84 LYS A CA 1
ATOM 635 C C . LYS A 1 84 ? 14.070 -1.748 -11.471 1.00 93.94 84 LYS A C 1
ATOM 637 O O . LYS A 1 84 ? 14.772 -1.116 -10.687 1.00 93.94 84 LYS A O 1
ATOM 642 N N . ALA A 1 85 ? 14.501 -2.134 -12.673 1.00 93.56 85 ALA A N 1
ATOM 643 C CA . ALA A 1 85 ? 15.850 -1.844 -13.158 1.00 93.56 85 ALA A CA 1
ATOM 644 C C . ALA A 1 85 ? 16.117 -0.330 -13.255 1.00 93.56 85 ALA A C 1
ATOM 646 O O . ALA A 1 85 ? 17.181 0.134 -12.850 1.00 93.56 85 ALA A O 1
ATOM 647 N N . LEU A 1 86 ? 15.136 0.453 -13.718 1.00 92.75 86 LEU A N 1
ATOM 648 C CA . LEU A 1 86 ? 15.227 1.916 -13.752 1.00 92.75 86 LEU A CA 1
ATOM 649 C C . LEU A 1 86 ? 15.286 2.526 -12.342 1.00 92.75 86 LEU A C 1
ATOM 651 O O . LEU A 1 86 ? 16.034 3.472 -12.121 1.00 92.75 86 LEU A O 1
ATOM 655 N N . ALA A 1 87 ? 14.542 1.989 -11.370 1.00 91.00 87 ALA A N 1
ATOM 656 C CA . ALA A 1 87 ? 14.574 2.468 -9.983 1.00 91.00 87 ALA A CA 1
ATOM 657 C C . ALA A 1 87 ? 15.937 2.245 -9.299 1.00 91.00 87 ALA A C 1
ATOM 659 O O . ALA A 1 87 ? 16.290 2.977 -8.370 1.00 91.00 87 ALA A O 1
ATOM 660 N N . GLU A 1 88 ? 16.679 1.229 -9.741 1.00 90.94 88 GLU A N 1
ATOM 661 C CA . GLU A 1 88 ? 18.011 0.870 -9.247 1.00 90.94 88 GLU A CA 1
ATOM 662 C C . GLU A 1 88 ? 19.144 1.602 -9.996 1.00 90.94 88 GLU A C 1
ATOM 664 O O . GLU A 1 88 ? 20.269 1.655 -9.496 1.00 90.94 88 GLU A O 1
ATOM 669 N N . ASP A 1 89 ? 18.862 2.214 -11.153 1.00 89.81 89 ASP A N 1
ATOM 670 C CA . ASP A 1 89 ? 19.841 2.962 -11.946 1.00 89.81 89 ASP A CA 1
ATOM 671 C C . ASP A 1 89 ? 20.129 4.349 -11.325 1.00 89.81 89 ASP A C 1
ATOM 673 O O . ASP A 1 89 ? 19.233 5.199 -11.234 1.00 89.81 89 ASP A O 1
ATOM 677 N N . PRO A 1 90 ? 21.390 4.650 -10.946 1.00 88.88 90 PRO A N 1
ATOM 678 C CA . PRO A 1 90 ? 21.775 5.957 -10.416 1.00 88.88 90 PRO A CA 1
ATOM 679 C C . PRO A 1 90 ? 21.433 7.139 -11.332 1.00 88.88 90 PRO A C 1
ATOM 681 O O . PRO A 1 90 ? 21.189 8.238 -10.833 1.00 88.88 90 PRO A O 1
ATOM 684 N N . ALA A 1 91 ? 21.395 6.940 -12.654 1.00 87.69 91 ALA A N 1
ATOM 685 C CA . ALA A 1 91 ? 21.023 7.984 -13.606 1.00 87.69 91 ALA A CA 1
ATOM 686 C C . ALA A 1 91 ? 19.570 8.448 -13.414 1.00 87.69 91 ALA A C 1
ATOM 688 O O . ALA A 1 91 ? 19.262 9.619 -13.633 1.00 87.69 91 ALA A O 1
ATOM 689 N N . TRP A 1 92 ? 18.700 7.552 -12.950 1.00 88.50 92 TRP A N 1
ATOM 690 C CA . TRP A 1 92 ? 17.272 7.780 -12.739 1.00 88.50 92 TRP A CA 1
ATOM 691 C C . TRP A 1 92 ? 16.917 8.110 -11.284 1.00 88.50 92 TRP A C 1
ATOM 693 O O . TRP A 1 92 ? 15.742 8.283 -10.962 1.00 88.50 92 TRP A O 1
ATOM 703 N N . ALA A 1 93 ? 17.906 8.276 -10.397 1.00 86.69 93 ALA A N 1
ATOM 704 C CA . ALA A 1 93 ? 17.687 8.486 -8.964 1.00 86.69 93 ALA A CA 1
ATOM 705 C C . ALA A 1 93 ? 16.723 9.649 -8.642 1.00 86.69 93 ALA A C 1
ATOM 707 O O . ALA A 1 93 ? 15.925 9.551 -7.709 1.00 86.69 93 ALA A O 1
ATOM 708 N N . ALA A 1 94 ? 16.735 10.727 -9.438 1.00 84.12 94 ALA A N 1
ATOM 709 C CA . ALA A 1 94 ? 15.833 11.876 -9.279 1.00 84.12 94 ALA A CA 1
ATOM 710 C C . ALA A 1 94 ? 14.347 11.562 -9.580 1.00 84.12 94 ALA A C 1
ATOM 712 O O . ALA A 1 94 ? 13.450 12.282 -9.129 1.00 84.12 94 ALA A O 1
ATOM 713 N N . PHE A 1 95 ? 14.089 10.490 -10.330 1.00 86.12 95 PHE A N 1
ATOM 714 C CA . PHE A 1 95 ? 12.761 10.015 -10.725 1.00 86.12 95 PHE A CA 1
ATOM 715 C C . PHE A 1 95 ? 12.306 8.788 -9.934 1.00 86.12 95 PHE A C 1
ATOM 717 O O . PHE A 1 95 ? 11.177 8.334 -10.107 1.00 86.12 95 PHE A O 1
ATOM 724 N N . ARG A 1 96 ? 13.141 8.264 -9.027 1.00 86.00 96 ARG A N 1
ATOM 725 C CA . ARG A 1 96 ? 12.827 7.069 -8.235 1.00 86.00 96 ARG A CA 1
ATOM 726 C C . ARG A 1 96 ? 11.433 7.105 -7.583 1.00 86.00 96 ARG A C 1
ATOM 728 O O . ARG A 1 96 ? 10.751 6.090 -7.674 1.00 86.00 96 ARG A O 1
ATOM 735 N N . PRO A 1 97 ? 10.947 8.218 -6.993 1.00 82.81 97 PRO A N 1
ATOM 736 C CA . PRO A 1 97 ? 9.588 8.261 -6.449 1.00 82.81 97 PRO A CA 1
ATOM 737 C C . PRO A 1 97 ? 8.485 8.053 -7.498 1.00 82.81 97 PRO A C 1
ATOM 739 O O . PRO A 1 97 ? 7.481 7.407 -7.201 1.00 82.81 97 PRO A O 1
ATOM 742 N N . ASP A 1 98 ? 8.654 8.569 -8.721 1.00 84.69 98 ASP A N 1
ATOM 743 C CA . ASP A 1 98 ? 7.672 8.377 -9.796 1.00 84.69 98 ASP A CA 1
ATOM 744 C C . ASP A 1 98 ? 7.737 6.944 -10.323 1.00 84.69 98 ASP A C 1
ATOM 746 O O . ASP A 1 98 ? 6.698 6.318 -10.507 1.00 84.69 98 ASP A O 1
ATOM 750 N N . ILE A 1 99 ? 8.944 6.393 -10.475 1.00 90.06 99 ILE A N 1
ATOM 751 C CA . ILE A 1 99 ? 9.152 5.000 -10.884 1.00 90.06 99 ILE A CA 1
ATOM 752 C C . ILE A 1 99 ? 8.514 4.049 -9.864 1.00 90.06 99 ILE A C 1
ATOM 754 O O . ILE A 1 99 ? 7.723 3.191 -10.242 1.00 90.06 99 ILE A O 1
ATOM 758 N N . GLU A 1 100 ? 8.767 4.241 -8.564 1.00 87.69 100 GLU A N 1
ATOM 759 C CA . GLU A 1 100 ? 8.141 3.445 -7.499 1.00 87.69 100 GLU A CA 1
ATOM 760 C C . GLU A 1 100 ? 6.610 3.614 -7.476 1.00 87.69 100 GLU A C 1
ATOM 762 O O . GLU A 1 100 ? 5.892 2.685 -7.102 1.00 87.69 100 GLU A O 1
ATOM 767 N N . SER A 1 101 ? 6.084 4.777 -7.876 1.00 85.06 101 SER A N 1
ATOM 768 C CA . SER A 1 101 ? 4.642 5.003 -8.040 1.00 85.06 101 SER A CA 1
ATOM 769 C C . SER A 1 101 ? 4.072 4.197 -9.210 1.00 85.06 101 SER A C 1
ATOM 771 O O . SER A 1 101 ? 3.038 3.555 -9.050 1.00 85.06 101 SER A O 1
ATOM 773 N N . LEU A 1 102 ? 4.766 4.154 -10.353 1.00 88.75 102 LEU A N 1
ATOM 774 C CA . LEU A 1 102 ? 4.380 3.333 -11.507 1.00 88.75 102 LEU A CA 1
ATOM 775 C C . LEU A 1 102 ? 4.455 1.834 -11.186 1.00 88.75 102 LEU A C 1
ATOM 777 O O . LEU A 1 102 ? 3.541 1.092 -11.532 1.00 88.75 102 LEU A O 1
ATOM 781 N N . MET A 1 103 ? 5.491 1.392 -10.464 1.00 91.75 103 MET A N 1
ATOM 782 C CA . MET A 1 103 ? 5.633 -0.004 -10.024 1.00 91.75 103 MET A CA 1
ATOM 783 C C . MET A 1 103 ? 4.433 -0.481 -9.196 1.00 91.75 103 MET A C 1
ATOM 785 O O . MET A 1 103 ? 4.037 -1.634 -9.323 1.00 91.75 103 MET A O 1
ATOM 789 N N . GLN A 1 104 ? 3.839 0.392 -8.372 1.00 88.81 104 GLN A N 1
ATOM 790 C CA . GLN A 1 104 ? 2.653 0.066 -7.564 1.00 88.81 104 GLN A CA 1
ATOM 791 C C . GLN A 1 104 ? 1.377 -0.131 -8.397 1.00 88.81 104 GLN A C 1
ATOM 793 O O . GLN A 1 104 ? 0.399 -0.675 -7.892 1.00 88.81 104 GLN A O 1
ATOM 798 N N . GLU A 1 105 ? 1.355 0.332 -9.644 1.00 87.88 105 GLU A N 1
ATOM 799 C CA . GLU A 1 105 ? 0.210 0.159 -10.542 1.00 87.88 105 GLU A CA 1
ATOM 800 C C . GLU A 1 105 ? 0.339 -1.099 -11.413 1.00 87.88 105 GLU A C 1
ATOM 802 O O . GLU A 1 105 ? -0.632 -1.504 -12.053 1.00 87.88 105 GLU A O 1
ATOM 807 N N . VAL A 1 106 ? 1.513 -1.742 -11.435 1.00 88.38 106 VAL A N 1
ATOM 808 C CA . VAL A 1 106 ? 1.702 -3.004 -12.152 1.00 88.38 106 VAL A CA 1
ATOM 809 C C . VAL A 1 106 ? 1.122 -4.151 -11.329 1.00 88.38 106 VAL A C 1
ATOM 811 O O . VAL A 1 106 ? 1.567 -4.436 -10.219 1.00 88.38 106 VAL A O 1
ATOM 814 N N . VAL A 1 107 ? 0.132 -4.842 -11.896 1.00 83.19 107 VAL A N 1
ATOM 815 C CA . VAL A 1 107 ? -0.513 -5.997 -11.262 1.00 83.19 107 VAL A CA 1
ATOM 816 C C . VAL A 1 107 ? 0.186 -7.281 -11.715 1.00 83.19 107 VAL A C 1
ATOM 818 O O . VAL A 1 107 ? -0.139 -7.841 -12.761 1.00 83.19 107 VAL A O 1
ATOM 821 N N . SER A 1 108 ? 1.158 -7.751 -10.932 1.00 87.62 108 SER A N 1
ATOM 822 C CA . SER A 1 108 ? 1.846 -9.033 -11.143 1.00 87.62 108 SER A CA 1
ATOM 823 C C . SER A 1 108 ? 2.256 -9.673 -9.812 1.00 87.62 108 SER A C 1
ATOM 825 O O . SER A 1 108 ? 2.474 -8.963 -8.832 1.00 87.62 108 SER A O 1
ATOM 827 N N . GLU A 1 109 ? 2.399 -11.004 -9.769 1.00 89.25 109 GLU A N 1
ATOM 828 C CA . GLU A 1 109 ? 2.911 -11.704 -8.572 1.00 89.25 109 GLU A CA 1
ATOM 829 C C . GLU A 1 109 ? 4.317 -11.217 -8.188 1.00 89.25 109 GLU A C 1
ATOM 831 O O . GLU A 1 109 ? 4.605 -11.026 -7.014 1.00 89.25 109 GLU A O 1
ATOM 836 N N . GLU A 1 110 ? 5.167 -10.898 -9.169 1.00 89.94 110 GLU A N 1
ATOM 837 C CA . GLU A 1 110 ? 6.500 -10.344 -8.905 1.00 89.94 110 GLU A CA 1
ATOM 838 C C . GLU A 1 110 ? 6.439 -8.989 -8.179 1.00 89.94 110 GLU A C 1
ATOM 840 O O . GLU A 1 110 ? 7.217 -8.738 -7.255 1.00 89.94 110 GLU A O 1
ATOM 845 N N . ALA A 1 111 ? 5.496 -8.118 -8.562 1.00 89.50 111 ALA A N 1
ATOM 846 C CA . ALA A 1 111 ? 5.281 -6.851 -7.874 1.00 89.50 111 ALA A CA 1
ATOM 847 C C . ALA A 1 111 ? 4.818 -7.079 -6.430 1.00 89.50 111 ALA A C 1
ATOM 849 O O . ALA A 1 111 ? 5.320 -6.429 -5.509 1.00 89.50 111 ALA A O 1
ATOM 850 N N . LEU A 1 112 ? 3.901 -8.029 -6.227 1.00 90.62 112 LEU A N 1
ATOM 851 C CA . LEU A 1 112 ? 3.416 -8.412 -4.902 1.00 90.62 112 LEU A CA 1
ATOM 852 C C . LEU A 1 112 ? 4.556 -8.894 -4.006 1.00 90.62 112 LEU A C 1
ATOM 854 O O . LEU A 1 112 ? 4.747 -8.332 -2.926 1.00 90.62 112 LEU A O 1
ATOM 858 N N . ASP A 1 113 ? 5.347 -9.853 -4.482 1.00 93.19 113 ASP A N 1
ATOM 859 C CA . ASP A 1 113 ? 6.474 -10.420 -3.742 1.00 93.19 113 ASP A CA 1
ATOM 860 C C . ASP A 1 113 ? 7.514 -9.348 -3.391 1.00 93.19 113 ASP A C 1
ATOM 862 O O . ASP A 1 113 ? 8.044 -9.318 -2.274 1.00 93.19 113 ASP A O 1
ATOM 866 N N . TYR A 1 114 ? 7.785 -8.419 -4.314 1.00 93.06 114 TYR A N 1
ATOM 867 C CA . TYR A 1 114 ? 8.703 -7.307 -4.081 1.00 93.06 114 TYR A CA 1
ATOM 868 C C . TYR A 1 114 ? 8.222 -6.381 -2.956 1.00 93.06 114 TYR A C 1
ATOM 870 O O . TYR A 1 114 ? 8.988 -6.078 -2.034 1.00 93.06 114 TYR A O 1
ATOM 878 N N . PHE A 1 115 ? 6.966 -5.923 -3.006 1.00 93.56 115 PHE A N 1
ATOM 879 C CA . PHE A 1 115 ? 6.432 -5.011 -1.991 1.00 93.56 115 PHE A CA 1
ATOM 880 C C . PHE A 1 115 ? 6.203 -5.706 -0.647 1.00 93.56 115 PHE A C 1
ATOM 882 O O . PHE A 1 115 ? 6.421 -5.082 0.394 1.00 93.56 115 PHE A O 1
ATOM 889 N N . GLU A 1 116 ? 5.839 -6.991 -0.643 1.00 94.44 116 GLU A N 1
ATOM 890 C CA . GLU A 1 116 ? 5.746 -7.780 0.586 1.00 94.44 116 GLU A CA 1
ATOM 891 C C . GLU A 1 116 ? 7.124 -7.930 1.241 1.00 94.44 116 GLU A C 1
ATOM 893 O O . GLU A 1 116 ? 7.284 -7.609 2.421 1.00 94.44 116 GLU A O 1
ATOM 898 N N . THR A 1 117 ? 8.143 -8.312 0.468 1.00 93.88 117 THR A N 1
ATOM 899 C CA . THR A 1 117 ? 9.530 -8.417 0.948 1.00 93.88 117 THR A CA 1
ATOM 900 C C . THR A 1 117 ? 10.023 -7.081 1.505 1.00 93.88 117 THR A C 1
ATOM 902 O O . THR A 1 117 ? 10.604 -7.029 2.589 1.00 93.88 117 THR A O 1
ATOM 905 N N . ARG A 1 118 ? 9.748 -5.968 0.812 1.00 91.25 118 ARG A N 1
ATOM 906 C CA . ARG A 1 118 ? 10.113 -4.620 1.276 1.00 91.25 118 ARG A CA 1
ATOM 907 C C . ARG A 1 118 ? 9.429 -4.263 2.598 1.00 91.25 118 ARG A C 1
ATOM 909 O O . ARG A 1 118 ? 10.084 -3.706 3.478 1.00 91.25 118 ARG A O 1
ATOM 916 N N . ALA A 1 119 ? 8.145 -4.586 2.755 1.00 92.81 119 ALA A N 1
ATOM 917 C CA . ALA A 1 119 ? 7.408 -4.354 3.994 1.00 92.81 119 ALA A CA 1
ATOM 918 C C . ALA A 1 119 ? 7.953 -5.198 5.157 1.00 92.81 119 ALA A C 1
ATOM 920 O O . ALA A 1 119 ? 8.164 -4.662 6.245 1.00 92.81 119 ALA A O 1
ATOM 921 N N . ARG A 1 120 ? 8.247 -6.483 4.922 1.00 93.31 120 ARG A N 1
ATOM 922 C CA . ARG A 1 120 ? 8.850 -7.384 5.920 1.00 93.31 120 ARG A CA 1
ATOM 923 C C . ARG A 1 120 ? 10.232 -6.900 6.362 1.00 93.31 120 ARG A C 1
ATOM 925 O O . ARG A 1 120 ? 10.450 -6.702 7.552 1.00 93.31 120 ARG A O 1
ATOM 932 N N . ASN A 1 121 ? 11.111 -6.557 5.423 1.00 90.56 121 ASN A N 1
ATOM 933 C CA . ASN A 1 121 ? 12.436 -6.010 5.742 1.00 90.56 121 ASN A CA 1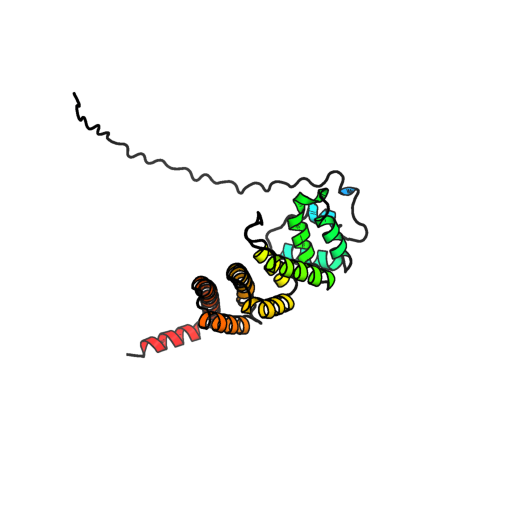
ATOM 934 C C . ASN A 1 121 ? 12.348 -4.706 6.557 1.00 90.56 121 ASN A C 1
ATOM 936 O O . ASN A 1 121 ? 13.145 -4.467 7.468 1.00 90.56 121 ASN A O 1
ATOM 940 N N . ALA A 1 122 ? 11.367 -3.851 6.250 1.00 88.75 122 ALA A N 1
ATOM 941 C CA . ALA A 1 122 ? 11.149 -2.616 6.995 1.00 88.75 122 ALA A CA 1
ATOM 942 C C . ALA A 1 122 ? 10.641 -2.863 8.427 1.00 88.75 122 ALA A C 1
ATOM 944 O O . ALA A 1 122 ? 10.924 -2.056 9.308 1.00 88.75 122 ALA A O 1
ATOM 945 N N . LEU A 1 123 ? 9.913 -3.959 8.673 1.00 88.38 123 LEU A N 1
ATOM 946 C CA . LEU A 1 123 ? 9.466 -4.365 10.012 1.00 88.38 123 LEU A CA 1
ATOM 947 C C . LEU A 1 123 ? 10.620 -4.897 10.877 1.00 88.38 123 LEU A C 1
ATOM 949 O O . LEU A 1 123 ? 10.569 -4.780 12.099 1.00 88.38 123 LEU A O 1
ATOM 953 N N . GLU A 1 124 ? 11.661 -5.447 10.251 1.00 85.06 124 GLU A N 1
ATOM 954 C CA . GLU A 1 124 ? 12.849 -5.988 10.928 1.00 85.06 124 GLU A CA 1
ATOM 955 C C . GLU A 1 124 ? 13.922 -4.924 11.222 1.00 85.06 124 GLU A C 1
ATOM 957 O O . GLU A 1 124 ? 14.787 -5.122 12.077 1.00 85.06 124 GLU A O 1
ATOM 962 N N . THR A 1 125 ? 13.873 -3.775 10.539 1.00 75.38 125 THR A N 1
ATOM 963 C CA . THR A 1 125 ? 14.902 -2.732 10.648 1.00 75.38 125 THR A CA 1
ATOM 964 C C . THR A 1 125 ? 14.547 -1.701 11.734 1.00 75.38 125 THR A C 1
ATOM 966 O O . THR A 1 125 ? 13.471 -1.105 11.679 1.00 75.38 125 THR A O 1
ATOM 969 N N . PRO A 1 126 ? 15.437 -1.403 12.703 1.00 56.41 126 PRO A N 1
ATOM 970 C CA . PRO A 1 126 ? 15.184 -0.383 13.721 1.00 56.41 126 PRO A CA 1
ATOM 971 C C . PRO A 1 126 ? 14.955 1.011 13.111 1.00 56.41 126 PRO A C 1
ATOM 973 O O . PRO A 1 126 ? 15.818 1.547 12.414 1.00 56.41 126 PRO A O 1
ATOM 976 N N . THR A 1 127 ? 13.825 1.641 13.448 1.00 56.41 127 THR A N 1
ATOM 977 C CA . THR A 1 127 ? 13.338 2.940 12.930 1.00 56.41 127 THR A CA 1
ATOM 978 C C . THR A 1 127 ? 14.334 4.106 13.080 1.00 56.41 127 THR A C 1
ATOM 980 O O . THR A 1 127 ? 14.195 5.134 12.423 1.00 56.41 127 THR A O 1
ATOM 983 N N . ALA A 1 128 ? 15.370 3.956 13.913 1.00 48.69 128 ALA A N 1
ATOM 984 C CA . ALA A 1 128 ? 16.336 4.997 14.268 1.00 48.69 128 ALA A CA 1
ATOM 985 C C . ALA A 1 128 ? 17.353 5.373 13.167 1.00 48.69 128 ALA A C 1
ATOM 987 O O . ALA A 1 128 ? 18.144 6.288 13.379 1.00 48.69 128 ALA A O 1
ATOM 988 N N . GLN A 1 129 ? 17.379 4.683 12.020 1.00 46.19 129 GLN A N 1
ATOM 989 C CA . GLN A 1 129 ? 18.451 4.838 11.018 1.00 46.19 129 GLN A CA 1
ATOM 990 C C . GLN A 1 129 ? 17.986 5.232 9.611 1.00 46.19 129 GLN A C 1
ATOM 992 O O . GLN A 1 129 ? 18.811 5.308 8.702 1.00 46.19 129 GLN A O 1
ATOM 997 N N . THR A 1 130 ? 16.701 5.526 9.408 1.00 48.31 130 THR A N 1
ATOM 998 C CA . THR A 1 130 ? 16.227 5.989 8.092 1.00 48.31 130 THR A CA 1
ATOM 999 C C . THR A 1 130 ? 16.099 7.519 8.068 1.00 48.31 130 THR A C 1
ATOM 1001 O O . THR A 1 130 ? 15.461 8.075 8.960 1.00 48.31 130 THR A O 1
ATOM 1004 N N . PRO A 1 131 ? 16.699 8.220 7.079 1.00 45.41 131 PRO A N 1
ATOM 1005 C CA . PRO A 1 131 ? 16.519 9.667 6.885 1.00 45.41 131 PRO A CA 1
ATOM 1006 C C . PRO A 1 131 ? 15.043 10.062 6.730 1.00 45.41 131 PRO A C 1
ATOM 1008 O O . PRO A 1 131 ? 14.634 11.146 7.140 1.00 45.41 131 PRO A O 1
ATOM 1011 N N . ASP A 1 132 ? 14.244 9.136 6.197 1.00 51.56 132 ASP A N 1
ATOM 1012 C CA . ASP A 1 132 ? 12.800 9.232 6.068 1.00 51.56 132 ASP A CA 1
ATOM 1013 C C . ASP A 1 132 ? 12.149 8.539 7.267 1.00 51.56 132 ASP A C 1
ATOM 1015 O O . ASP A 1 132 ? 11.897 7.336 7.228 1.00 51.56 132 ASP A O 1
ATOM 1019 N N . GLY A 1 133 ? 11.838 9.284 8.331 1.00 54.69 133 GLY A N 1
ATOM 1020 C CA . GLY A 1 133 ? 11.223 8.765 9.569 1.00 54.69 133 GLY A CA 1
ATOM 1021 C C . GLY A 1 133 ? 9.877 8.023 9.415 1.00 54.69 133 GLY A C 1
ATOM 1022 O O . GLY A 1 133 ? 9.264 7.671 10.416 1.00 54.69 133 GLY A O 1
ATOM 1023 N N . ASN A 1 134 ? 9.431 7.766 8.181 1.00 72.88 134 ASN A N 1
ATOM 1024 C CA . ASN A 1 134 ? 8.225 7.037 7.794 1.00 72.88 134 ASN A CA 1
ATOM 1025 C C . ASN A 1 134 ? 8.500 5.852 6.838 1.00 72.88 134 ASN A C 1
ATOM 1027 O O . ASN A 1 134 ? 7.562 5.352 6.220 1.00 72.88 134 ASN A O 1
ATOM 1031 N N . ALA A 1 135 ? 9.747 5.381 6.684 1.00 80.31 135 ALA A N 1
ATOM 1032 C CA . ALA A 1 135 ? 10.097 4.316 5.730 1.00 80.31 135 ALA A CA 1
ATOM 1033 C C . ALA A 1 135 ? 9.242 3.040 5.887 1.00 80.31 135 ALA A C 1
ATOM 1035 O O . ALA A 1 135 ? 8.736 2.510 4.895 1.00 80.31 135 ALA A O 1
ATOM 1036 N N . LEU A 1 136 ? 9.009 2.597 7.130 1.00 88.12 136 LEU A N 1
ATOM 1037 C CA . LEU A 1 136 ? 8.124 1.467 7.429 1.00 88.12 136 LEU A CA 1
ATOM 1038 C C . LEU A 1 136 ? 6.677 1.747 7.006 1.00 88.12 136 LEU A C 1
ATOM 1040 O O . LEU A 1 136 ? 6.067 0.940 6.308 1.00 88.12 136 LEU A O 1
ATOM 1044 N N . GLN A 1 137 ? 6.127 2.902 7.385 1.00 88.38 137 GLN A N 1
ATOM 1045 C CA . GLN A 1 137 ? 4.756 3.260 7.024 1.00 88.38 137 GLN A CA 1
ATOM 1046 C C . GLN A 1 137 ? 4.575 3.336 5.499 1.00 88.38 137 GLN A C 1
ATOM 1048 O O . GLN A 1 137 ? 3.567 2.859 4.979 1.00 88.38 137 GLN A O 1
ATOM 1053 N N . ASN A 1 138 ? 5.562 3.872 4.777 1.00 86.81 138 ASN A N 1
ATOM 1054 C CA . ASN A 1 138 ? 5.551 3.933 3.317 1.00 86.81 138 ASN A CA 1
ATOM 1055 C C . ASN A 1 138 ? 5.555 2.533 2.695 1.00 86.81 138 ASN A C 1
ATOM 1057 O O . ASN A 1 138 ? 4.720 2.261 1.837 1.00 86.81 138 ASN A O 1
ATOM 1061 N N . ALA A 1 139 ? 6.426 1.628 3.154 1.00 90.81 139 ALA A N 1
ATOM 1062 C CA . ALA A 1 139 ? 6.470 0.253 2.653 1.00 90.81 139 ALA A CA 1
ATOM 1063 C C . ALA A 1 139 ? 5.143 -0.494 2.892 1.00 90.81 139 ALA A C 1
ATOM 1065 O O . ALA A 1 139 ? 4.636 -1.171 1.998 1.00 90.81 139 ALA A O 1
ATOM 1066 N N . LEU A 1 140 ? 4.528 -0.308 4.065 1.00 93.50 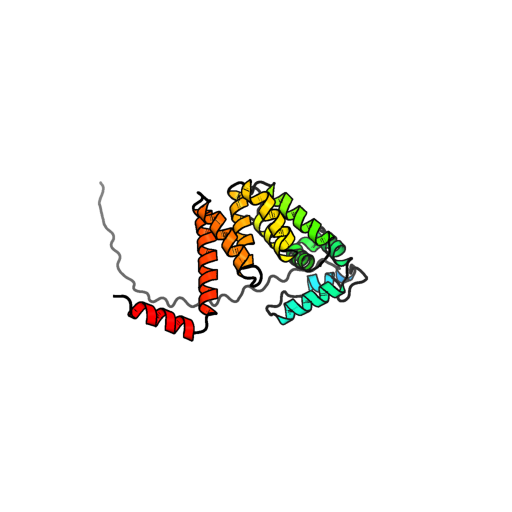140 LEU A N 1
ATOM 1067 C CA . LEU A 1 140 ? 3.216 -0.876 4.388 1.00 93.50 140 LEU A CA 1
ATOM 1068 C C . LEU A 1 140 ? 2.097 -0.288 3.512 1.00 93.50 140 LEU A C 1
ATOM 1070 O O . LEU A 1 140 ? 1.246 -1.031 3.022 1.00 93.50 140 LEU A O 1
ATOM 1074 N N . HIS A 1 141 ? 2.094 1.030 3.275 1.00 91.00 141 HIS A N 1
ATOM 1075 C CA . HIS A 1 141 ? 1.136 1.667 2.365 1.00 91.00 141 HIS A CA 1
ATOM 1076 C C . HIS A 1 141 ? 1.283 1.165 0.928 1.00 91.00 141 HIS A C 1
ATOM 1078 O O . HIS A 1 141 ? 0.265 0.934 0.276 1.00 91.00 141 HIS A O 1
ATOM 1084 N N . GLN A 1 142 ? 2.520 0.982 0.454 1.00 90.88 142 GLN A N 1
ATOM 1085 C CA . GLN A 1 142 ? 2.806 0.429 -0.869 1.00 90.88 142 GLN A CA 1
ATOM 1086 C C . GLN A 1 142 ? 2.226 -0.984 -0.989 1.00 90.88 142 GLN A C 1
ATOM 1088 O O . GLN A 1 142 ? 1.397 -1.212 -1.866 1.00 90.88 142 GLN A O 1
ATOM 1093 N N . LEU A 1 143 ? 2.544 -1.894 -0.056 1.00 94.12 143 LEU A N 1
ATOM 1094 C CA . LEU A 1 143 ? 1.975 -3.247 -0.054 1.00 94.12 143 LEU A CA 1
ATOM 1095 C C . LEU A 1 143 ? 0.442 -3.219 -0.037 1.00 94.12 143 LEU A C 1
ATOM 1097 O O . LEU A 1 143 ? -0.191 -3.884 -0.852 1.00 94.12 143 LEU A O 1
ATOM 1101 N N . ARG A 1 144 ? -0.172 -2.412 0.839 1.00 92.75 144 ARG A N 1
ATOM 1102 C CA . ARG A 1 144 ? -1.636 -2.299 0.910 1.00 92.75 144 ARG A CA 1
ATOM 1103 C C . ARG A 1 144 ? -2.244 -1.813 -0.407 1.00 92.75 144 ARG A C 1
ATOM 1105 O O . ARG A 1 144 ? -3.309 -2.295 -0.788 1.00 92.75 144 ARG A O 1
ATOM 1112 N N . ARG A 1 145 ? -1.618 -0.833 -1.065 1.00 88.81 145 ARG A N 1
ATOM 1113 C CA . ARG A 1 145 ? -2.107 -0.271 -2.332 1.00 88.81 145 ARG A CA 1
ATOM 1114 C C . ARG A 1 145 ? -2.090 -1.317 -3.439 1.00 88.81 145 ARG A C 1
ATOM 1116 O O . ARG A 1 145 ? -3.078 -1.411 -4.160 1.00 88.81 145 ARG A O 1
ATOM 1123 N N . VAL A 1 146 ? -1.009 -2.091 -3.544 1.00 89.31 146 VAL A N 1
ATOM 1124 C CA . VAL A 1 146 ? -0.889 -3.148 -4.558 1.00 89.31 146 VAL A CA 1
ATOM 1125 C C . VAL A 1 146 ? -1.811 -4.321 -4.225 1.00 89.31 146 VAL A C 1
ATOM 1127 O O . VAL A 1 146 ? -2.515 -4.824 -5.097 1.00 89.31 146 VAL A O 1
ATOM 1130 N N . ASN A 1 147 ? -1.863 -4.744 -2.957 1.00 91.38 147 ASN A N 1
ATOM 1131 C CA . ASN A 1 147 ? -2.725 -5.834 -2.514 1.00 91.38 147 ASN A CA 1
ATOM 1132 C C . ASN A 1 147 ? -3.103 -5.730 -1.032 1.00 91.38 147 ASN A C 1
ATOM 1134 O O . ASN A 1 147 ? -2.363 -6.107 -0.119 1.00 91.38 147 ASN A O 1
ATOM 1138 N N . ALA A 1 148 ? -4.334 -5.282 -0.798 1.00 91.06 148 ALA A N 1
ATOM 1139 C CA . ALA A 1 148 ? -4.875 -5.136 0.546 1.00 91.06 148 ALA A CA 1
ATOM 1140 C C . ALA A 1 148 ? -5.057 -6.478 1.281 1.00 91.06 148 ALA A C 1
ATOM 1142 O O . ALA A 1 148 ? -5.040 -6.488 2.507 1.00 91.06 148 ALA A O 1
ATOM 1143 N N . VAL A 1 149 ? -5.235 -7.604 0.574 1.00 92.12 149 VAL A N 1
ATOM 1144 C CA . VAL A 1 149 ? -5.364 -8.930 1.209 1.00 92.12 149 VAL A CA 1
ATOM 1145 C C . VAL A 1 149 ? -4.029 -9.342 1.824 1.00 92.12 149 VAL A C 1
ATOM 1147 O O . VAL A 1 149 ? -3.986 -9.603 3.022 1.00 92.12 149 VAL A O 1
ATOM 1150 N N . ARG A 1 150 ? -2.940 -9.285 1.048 1.00 93.62 150 ARG A N 1
ATOM 1151 C CA . ARG A 1 150 ? -1.579 -9.592 1.524 1.00 93.62 150 ARG A CA 1
ATOM 1152 C C . ARG A 1 150 ? -1.155 -8.693 2.680 1.00 93.62 150 ARG A C 1
ATOM 1154 O O . ARG A 1 150 ? -0.602 -9.164 3.667 1.00 93.62 150 ARG A O 1
ATOM 1161 N N . PHE A 1 151 ? -1.482 -7.400 2.608 1.00 95.44 151 PHE A N 1
ATOM 1162 C CA . PHE A 1 151 ? -1.247 -6.496 3.733 1.00 95.44 151 PHE A CA 1
ATOM 1163 C C . PHE A 1 151 ? -1.992 -6.933 5.005 1.00 95.44 151 PHE A C 1
ATOM 1165 O O . PHE A 1 151 ? -1.414 -6.880 6.087 1.00 95.44 151 PHE A O 1
ATOM 1172 N N . ARG A 1 152 ? -3.256 -7.366 4.904 1.00 94.31 152 ARG A N 1
ATOM 1173 C CA . ARG A 1 152 ? -4.021 -7.838 6.070 1.00 94.31 152 ARG A CA 1
ATOM 1174 C C . ARG A 1 152 ? -3.459 -9.131 6.650 1.00 94.31 152 ARG A C 1
ATOM 1176 O O . ARG A 1 152 ? -3.412 -9.255 7.867 1.00 94.31 152 ARG A O 1
ATOM 1183 N N . GLU A 1 153 ? -3.011 -10.054 5.805 1.00 95.38 153 GLU A N 1
ATOM 1184 C CA . GLU A 1 153 ? -2.321 -11.272 6.246 1.00 95.38 153 GLU A CA 1
ATOM 1185 C C . GLU A 1 153 ? -1.047 -10.922 7.026 1.00 95.38 153 GLU A C 1
ATOM 1187 O 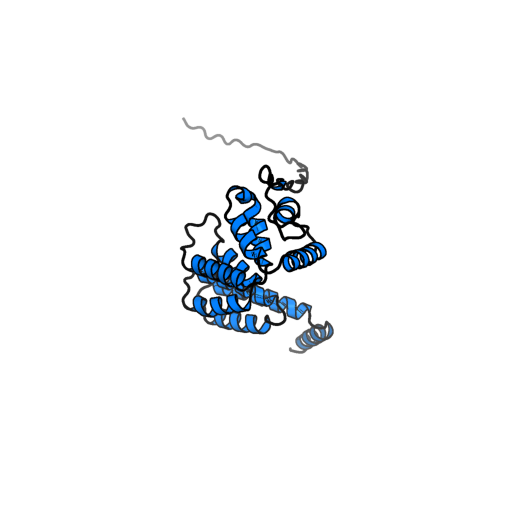O . GLU A 1 153 ? -0.881 -11.374 8.158 1.00 95.38 153 GLU A O 1
ATOM 1192 N N . LEU A 1 154 ? -0.213 -10.026 6.484 1.00 95.88 154 LEU A N 1
ATOM 1193 C CA . LEU A 1 154 ? 0.985 -9.528 7.165 1.00 95.88 154 LEU A CA 1
ATOM 1194 C C . LEU A 1 154 ? 0.646 -8.807 8.481 1.00 95.88 154 LEU A C 1
ATOM 1196 O O . LEU A 1 154 ? 1.330 -8.988 9.488 1.00 95.88 154 LEU A O 1
ATOM 1200 N N . PHE A 1 155 ? -0.407 -7.985 8.492 1.00 96.12 155 PHE A N 1
ATOM 1201 C CA . PHE A 1 155 ? -0.872 -7.300 9.698 1.00 96.12 155 PHE A CA 1
ATOM 1202 C C . PHE A 1 155 ? -1.273 -8.309 10.779 1.00 96.12 155 PHE A C 1
ATOM 1204 O O . PHE A 1 155 ? -0.842 -8.182 11.923 1.00 96.12 155 PHE A O 1
ATOM 1211 N N . ASP A 1 156 ? -2.058 -9.321 10.423 1.00 94.88 156 ASP A N 1
ATOM 1212 C CA . ASP A 1 156 ? -2.542 -10.343 11.350 1.00 94.88 156 ASP A CA 1
ATOM 1213 C C . ASP A 1 156 ? -1.409 -11.210 11.909 1.00 94.88 156 ASP A C 1
ATOM 1215 O O . ASP A 1 156 ? -1.436 -11.569 13.087 1.00 94.88 156 ASP A O 1
ATOM 1219 N N . GLU A 1 157 ? -0.408 -11.500 11.081 1.00 95.75 157 GLU A N 1
ATOM 1220 C CA . GLU A 1 157 ? 0.799 -12.237 11.450 1.00 95.75 157 GLU A CA 1
ATOM 1221 C C . GLU A 1 157 ? 1.673 -11.444 12.435 1.00 95.75 157 GLU A C 1
ATOM 1223 O O . GLU A 1 157 ? 2.070 -11.958 13.481 1.00 95.75 157 GLU A O 1
ATOM 1228 N N . VAL A 1 158 ? 1.970 -10.180 12.118 1.00 94.75 158 VAL A N 1
ATOM 1229 C CA . VAL A 1 158 ? 3.036 -9.420 12.791 1.00 94.75 158 VAL A CA 1
ATOM 1230 C C . VAL A 1 158 ? 2.519 -8.578 13.957 1.00 94.75 158 VAL A C 1
ATOM 1232 O O . VAL A 1 158 ? 3.197 -8.450 14.980 1.00 94.75 158 VAL A O 1
ATOM 1235 N N . PHE A 1 159 ? 1.319 -8.001 13.851 1.00 94.88 159 PHE A N 1
ATOM 1236 C CA . PHE A 1 159 ? 0.810 -7.037 14.831 1.00 94.88 159 PHE A CA 1
ATOM 1237 C C . PHE A 1 159 ? 0.779 -7.553 16.287 1.00 94.88 159 PHE A C 1
ATOM 1239 O O . PHE A 1 159 ? 1.168 -6.784 17.176 1.00 94.88 159 PHE A O 1
ATOM 1246 N N . PRO A 1 160 ? 0.380 -8.812 16.584 1.00 93.06 160 PRO A N 1
ATOM 1247 C CA . PRO A 1 160 ? 0.329 -9.319 17.960 1.00 93.06 160 PRO A CA 1
ATOM 1248 C C . PRO A 1 160 ? 1.686 -9.345 18.677 1.00 93.06 160 PRO A C 1
ATOM 1250 O O . PRO A 1 160 ? 1.725 -9.150 19.890 1.00 93.06 160 PRO A O 1
ATOM 1253 N N . GLY A 1 161 ? 2.781 -9.577 17.942 1.00 90.62 161 GLY A N 1
ATOM 1254 C CA . GLY A 1 161 ? 4.142 -9.671 18.487 1.00 90.62 161 GLY A CA 1
ATOM 1255 C C . GLY A 1 161 ? 5.011 -8.430 18.259 1.00 90.62 161 GLY A C 1
ATOM 1256 O O . GLY A 1 161 ? 6.125 -8.358 18.775 1.00 90.62 161 GLY A O 1
ATOM 1257 N N . ALA A 1 162 ? 4.529 -7.460 17.483 1.00 89.50 162 ALA A N 1
ATOM 1258 C CA . ALA A 1 162 ? 5.287 -6.272 17.119 1.00 89.50 162 ALA A CA 1
ATOM 1259 C C . ALA A 1 162 ? 5.589 -5.364 18.326 1.00 89.50 162 ALA A C 1
ATOM 1261 O O . ALA A 1 162 ? 4.763 -5.168 19.216 1.00 89.50 162 ALA A O 1
ATOM 1262 N N . GLY A 1 163 ? 6.766 -4.734 18.322 1.00 87.00 163 GLY A N 1
ATOM 1263 C CA . GLY A 1 163 ? 7.099 -3.676 19.277 1.00 87.00 163 GLY A CA 1
ATOM 1264 C C . GLY A 1 163 ? 6.309 -2.383 19.025 1.00 87.00 163 GLY A C 1
ATOM 1265 O O . GLY A 1 163 ? 5.775 -2.161 17.935 1.00 87.00 163 GLY A O 1
ATOM 1266 N N . ALA A 1 164 ? 6.285 -1.484 20.014 1.00 82.88 164 ALA A N 1
ATOM 1267 C CA . ALA A 1 164 ? 5.520 -0.229 19.962 1.00 82.88 164 ALA A CA 1
ATOM 1268 C C . ALA A 1 164 ? 5.841 0.662 18.741 1.00 82.88 164 ALA A C 1
ATOM 1270 O O . ALA A 1 164 ? 4.976 1.389 18.251 1.00 82.88 164 ALA A O 1
ATOM 1271 N N . GLU A 1 165 ? 7.073 0.604 18.229 1.00 83.06 165 GLU A N 1
ATOM 1272 C CA . GLU A 1 165 ? 7.502 1.387 17.063 1.00 83.06 165 GLU A CA 1
ATOM 1273 C C . GLU A 1 165 ? 6.960 0.845 15.733 1.00 83.06 165 GLU A C 1
ATOM 1275 O O . GLU A 1 165 ? 6.712 1.628 14.821 1.00 83.06 165 GLU A O 1
ATOM 1280 N N . ALA A 1 166 ? 6.694 -0.460 15.632 1.00 88.50 166 ALA A N 1
ATOM 1281 C CA . ALA A 1 166 ? 6.098 -1.074 14.443 1.00 88.50 166 ALA A CA 1
ATOM 1282 C C . ALA A 1 166 ? 4.561 -1.090 14.498 1.00 88.50 166 ALA A C 1
ATOM 1284 O O . ALA A 1 166 ? 3.891 -0.952 13.471 1.00 88.50 166 ALA A O 1
ATOM 1285 N N . ARG A 1 167 ? 3.981 -1.191 15.702 1.00 91.50 167 ARG A N 1
ATOM 1286 C CA . ARG A 1 167 ? 2.523 -1.226 15.899 1.00 91.50 167 ARG A CA 1
ATOM 1287 C C . ARG A 1 167 ? 1.823 0.052 15.437 1.00 91.50 167 ARG A C 1
ATOM 1289 O O . ARG A 1 167 ? 0.755 -0.039 14.834 1.00 91.50 167 ARG A O 1
ATOM 1296 N N . LYS A 1 168 ? 2.416 1.235 15.647 1.00 89.81 168 LYS A N 1
ATOM 1297 C CA . LYS A 1 168 ? 1.792 2.506 15.223 1.00 89.81 168 LYS A CA 1
ATOM 1298 C C . LYS A 1 168 ? 1.675 2.611 13.692 1.00 89.81 168 LYS A C 1
ATOM 1300 O O . LYS A 1 168 ? 0.552 2.821 13.236 1.00 89.81 168 LYS A O 1
ATOM 1305 N N . PRO A 1 169 ? 2.742 2.428 12.881 1.00 91.44 169 PRO A N 1
ATOM 1306 C CA . PRO A 1 169 ? 2.609 2.381 11.423 1.00 91.44 169 PRO A CA 1
ATOM 1307 C C . PRO A 1 169 ? 1.612 1.329 10.933 1.00 91.44 169 PRO A C 1
ATOM 1309 O O . PRO A 1 169 ? 0.788 1.638 10.077 1.00 91.44 169 PRO A O 1
ATOM 1312 N N . LEU A 1 170 ? 1.631 0.118 11.507 1.00 94.25 170 LEU A N 1
ATOM 1313 C CA . LEU A 1 170 ? 0.675 -0.940 11.162 1.00 94.25 170 LEU A CA 1
ATOM 1314 C C . LEU A 1 170 ? -0.777 -0.480 11.362 1.00 94.25 170 LEU A C 1
ATOM 1316 O O . LEU A 1 170 ? -1.594 -0.637 10.456 1.00 94.25 170 LEU A O 1
ATOM 1320 N N . LEU A 1 171 ? -1.093 0.144 12.504 1.00 95.12 171 LEU A N 1
ATOM 1321 C CA . LEU A 1 171 ? -2.425 0.700 12.768 1.00 95.12 171 LEU A CA 1
ATOM 1322 C C . LEU A 1 171 ? -2.782 1.830 11.807 1.00 95.12 171 LEU A C 1
ATOM 1324 O O . LEU A 1 171 ? -3.884 1.827 11.260 1.00 95.12 171 LEU A O 1
ATOM 1328 N N . TYR A 1 172 ? -1.866 2.772 11.568 1.00 91.81 172 TYR A N 1
ATOM 1329 C CA . TYR A 1 172 ? -2.107 3.872 10.633 1.00 91.81 172 TYR A CA 1
ATOM 1330 C C . TYR A 1 172 ? -2.482 3.351 9.244 1.00 91.81 172 TYR A C 1
ATOM 1332 O O . TYR A 1 172 ? -3.491 3.778 8.686 1.00 91.81 172 TYR A O 1
ATOM 1340 N N . VAL A 1 173 ? -1.745 2.374 8.713 1.00 93.88 173 VAL A N 1
ATOM 1341 C CA . VAL A 1 173 ? -2.065 1.801 7.399 1.00 93.88 173 VAL A CA 1
ATOM 1342 C C . VAL A 1 173 ? -3.359 0.981 7.436 1.00 93.88 173 VAL A C 1
ATOM 1344 O O . VAL A 1 173 ? -4.173 1.098 6.521 1.00 93.88 173 VAL A O 1
ATOM 1347 N N . PHE A 1 174 ? -3.606 0.210 8.499 1.00 95.94 174 PHE A N 1
ATOM 1348 C CA . PHE A 1 174 ? -4.810 -0.620 8.623 1.00 95.94 174 PHE A CA 1
ATOM 1349 C C . PHE A 1 174 ? -6.101 0.202 8.727 1.00 95.94 174 PHE A C 1
ATOM 1351 O O . PHE A 1 174 ? -7.122 -0.181 8.159 1.00 95.94 174 PHE A O 1
ATOM 1358 N N . THR A 1 175 ? -6.065 1.378 9.365 1.00 95.12 175 THR A N 1
ATOM 1359 C CA . THR A 1 175 ? -7.241 2.266 9.452 1.00 95.12 175 THR A CA 1
ATOM 1360 C C . THR A 1 175 ? -7.738 2.768 8.095 1.00 95.12 175 THR A C 1
ATOM 1362 O O . THR A 1 175 ? -8.915 3.106 7.973 1.00 95.12 175 THR A O 1
ATOM 1365 N N . ALA A 1 176 ? -6.905 2.757 7.049 1.00 91.56 176 ALA A N 1
ATOM 1366 C CA . ALA A 1 176 ? -7.332 3.124 5.700 1.00 91.56 176 ALA A CA 1
ATOM 1367 C C . ALA A 1 176 ? -8.396 2.168 5.120 1.00 91.56 176 ALA A C 1
ATOM 1369 O O . ALA A 1 176 ? -9.116 2.551 4.197 1.00 91.56 176 ALA A O 1
ATOM 1370 N N . ASP A 1 177 ? -8.548 0.950 5.658 1.00 91.94 177 ASP A N 1
ATOM 1371 C CA . ASP A 1 177 ? -9.624 0.027 5.263 1.00 91.94 177 ASP A CA 1
ATOM 1372 C C . ASP A 1 177 ? -11.016 0.493 5.732 1.00 91.94 177 ASP A C 1
ATOM 1374 O O . ASP A 1 177 ? -12.018 0.051 5.174 1.00 91.94 177 ASP A O 1
ATOM 1378 N N . LEU A 1 178 ? -11.108 1.463 6.654 1.00 92.94 178 LEU A N 1
ATOM 1379 C CA . LEU A 1 178 ? -12.374 2.126 7.014 1.00 92.94 178 LEU A CA 1
ATOM 1380 C C . LEU A 1 178 ? -12.957 2.987 5.883 1.00 92.94 178 LEU A C 1
ATOM 1382 O O . LEU A 1 178 ? -14.140 3.334 5.916 1.00 92.94 178 LEU A O 1
ATOM 1386 N N . LEU A 1 179 ? -12.136 3.347 4.892 1.00 87.81 179 LEU A N 1
ATOM 1387 C CA . LEU A 1 179 ? -12.567 4.082 3.700 1.00 87.81 179 LEU A CA 1
ATOM 1388 C C . LEU A 1 179 ? -13.093 3.151 2.597 1.00 87.81 179 LEU A C 1
ATOM 1390 O O . LEU A 1 179 ? -13.654 3.631 1.621 1.00 87.81 179 LEU A O 1
ATOM 1394 N N . ASN A 1 180 ? -12.913 1.833 2.730 1.00 84.62 180 ASN A N 1
ATOM 1395 C CA . ASN A 1 180 ? -13.403 0.855 1.764 1.00 84.62 180 ASN A CA 1
ATOM 1396 C C . ASN A 1 180 ? -14.732 0.270 2.248 1.00 84.62 180 ASN A C 1
ATOM 1398 O O . ASN A 1 180 ? -14.741 -0.555 3.159 1.00 84.62 180 ASN A O 1
ATOM 1402 N N . ASP A 1 181 ? -15.841 0.641 1.611 1.00 78.88 181 ASP A N 1
ATOM 1403 C CA . ASP A 1 181 ? -17.191 0.274 2.063 1.00 78.88 181 ASP A CA 1
ATOM 1404 C C . ASP A 1 181 ? -17.406 -1.238 2.224 1.00 78.88 181 ASP A C 1
ATOM 1406 O O . ASP A 1 181 ? -18.116 -1.669 3.130 1.00 78.88 181 ASP A O 1
ATOM 1410 N N . THR A 1 182 ? -16.734 -2.065 1.418 1.00 87.00 182 THR A N 1
ATOM 1411 C CA . THR A 1 182 ? -16.857 -3.531 1.516 1.00 87.00 182 THR A CA 1
ATOM 1412 C C . THR A 1 182 ? -16.155 -4.127 2.738 1.00 87.00 182 THR A C 1
ATOM 1414 O O . THR A 1 182 ? -16.528 -5.206 3.190 1.00 87.00 182 THR A O 1
ATOM 1417 N N . GLN A 1 183 ? -15.141 -3.445 3.280 1.00 87.56 183 GLN A N 1
ATOM 1418 C CA . GLN A 1 183 ? -14.298 -3.944 4.376 1.00 87.56 183 GLN A CA 1
ATOM 1419 C C . GLN A 1 183 ? -14.422 -3.117 5.659 1.00 87.56 183 GLN A C 1
ATOM 1421 O O . GLN A 1 183 ? -14.009 -3.576 6.727 1.00 87.56 183 GLN A O 1
ATOM 1426 N N . ALA A 1 184 ? -15.014 -1.924 5.589 1.00 91.19 184 ALA A N 1
ATOM 1427 C CA . ALA A 1 184 ? -15.001 -0.957 6.676 1.00 91.19 184 ALA A CA 1
ATOM 1428 C C . ALA A 1 184 ? -15.630 -1.500 7.967 1.00 91.19 184 ALA A C 1
ATOM 1430 O O . ALA A 1 184 ? -15.080 -1.304 9.048 1.00 91.19 184 ALA A O 1
ATOM 1431 N N . ALA A 1 185 ? -16.726 -2.261 7.871 1.00 92.56 185 ALA A N 1
ATOM 1432 C CA . ALA A 1 185 ? -17.369 -2.864 9.038 1.00 92.56 185 ALA A CA 1
ATOM 1433 C C . ALA A 1 185 ? -16.481 -3.916 9.733 1.00 92.56 185 ALA A C 1
ATOM 1435 O O . ALA A 1 185 ? -16.370 -3.922 10.962 1.00 92.56 185 ALA A O 1
ATOM 1436 N N . ALA A 1 186 ? -15.816 -4.782 8.961 1.00 93.19 186 ALA A N 1
ATOM 1437 C CA . ALA A 1 186 ? -14.897 -5.787 9.496 1.00 93.19 186 ALA A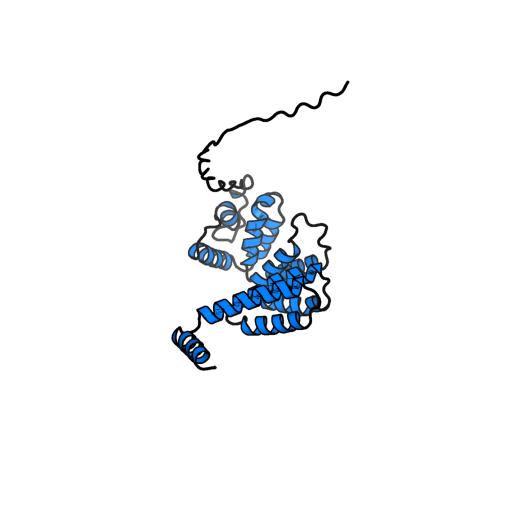 CA 1
ATOM 1438 C C . ALA A 1 186 ? -13.651 -5.129 10.114 1.00 93.19 186 ALA A C 1
ATOM 1440 O O . ALA A 1 186 ? -13.252 -5.477 11.228 1.00 93.19 186 ALA A O 1
ATOM 1441 N N . CYS A 1 187 ? -13.094 -4.119 9.435 1.00 94.88 187 CYS A N 1
ATOM 1442 C CA . CYS A 1 187 ? -11.991 -3.304 9.939 1.00 94.88 187 CYS A CA 1
ATOM 1443 C C . CYS A 1 187 ? -12.364 -2.618 11.265 1.00 94.88 187 CYS A C 1
ATOM 1445 O O . CYS A 1 187 ? -11.636 -2.748 12.248 1.00 94.88 187 CYS A O 1
ATOM 1447 N N . ALA A 1 188 ? -13.534 -1.972 11.341 1.00 96.31 188 ALA A N 1
ATOM 1448 C CA . ALA A 1 188 ? -14.007 -1.299 12.549 1.00 96.31 188 ALA A CA 1
ATOM 1449 C C . ALA A 1 188 ? -14.157 -2.263 13.736 1.00 96.31 188 ALA A C 1
ATOM 1451 O O . ALA A 1 188 ? -13.740 -1.941 14.848 1.00 96.31 188 ALA A O 1
ATOM 1452 N N . THR A 1 189 ? -14.709 -3.459 13.513 1.00 96.38 189 THR A N 1
ATOM 1453 C CA . THR A 1 189 ? -14.803 -4.505 14.546 1.00 96.38 189 THR A CA 1
ATOM 1454 C C . THR A 1 189 ? -13.425 -4.896 15.070 1.00 96.38 189 THR A C 1
ATOM 1456 O O . THR A 1 189 ? -13.216 -4.952 16.282 1.00 96.38 189 THR A O 1
ATOM 1459 N N . ARG A 1 190 ? -12.459 -5.104 14.171 1.00 95.50 190 ARG A N 1
ATOM 1460 C CA . ARG A 1 190 ? -11.099 -5.495 14.551 1.00 95.50 190 ARG A CA 1
ATOM 1461 C C . ARG A 1 190 ? -10.362 -4.386 15.299 1.00 95.50 190 ARG A C 1
ATOM 1463 O O . ARG A 1 190 ? -9.735 -4.647 16.321 1.00 95.50 190 ARG A O 1
ATOM 1470 N N . LEU A 1 191 ? -10.501 -3.144 14.845 1.00 97.31 191 LEU A N 1
ATOM 1471 C CA . LEU A 1 191 ? -9.951 -1.967 15.512 1.00 97.31 191 LEU A CA 1
ATOM 1472 C C . LEU A 1 191 ? -10.516 -1.794 16.930 1.00 97.31 191 LEU A C 1
ATOM 1474 O O . LEU A 1 191 ? -9.747 -1.552 17.857 1.00 97.31 191 LEU A O 1
ATOM 1478 N N . ARG A 1 192 ? -11.829 -1.980 17.133 1.00 97.56 192 ARG A N 1
ATOM 1479 C CA . ARG A 1 192 ? -12.437 -1.948 18.478 1.00 97.56 192 ARG A CA 1
ATOM 1480 C C . ARG A 1 192 ? -11.834 -3.014 19.393 1.00 97.56 192 ARG A C 1
ATOM 1482 O O . ARG A 1 192 ? -11.402 -2.672 20.486 1.00 97.56 192 ARG A O 1
ATOM 1489 N N . ALA A 1 193 ? -11.708 -4.256 18.921 1.00 96.50 193 ALA A N 1
ATOM 1490 C CA . ALA A 1 193 ? -11.086 -5.328 19.700 1.00 96.50 193 ALA A CA 1
ATOM 1491 C C . ALA A 1 193 ? -9.636 -4.993 20.100 1.00 96.50 193 ALA A C 1
ATOM 1493 O O . ALA A 1 193 ? -9.254 -5.168 21.257 1.00 96.50 193 ALA A O 1
ATOM 1494 N N . ILE A 1 194 ? -8.841 -4.441 19.174 1.00 96.25 194 ILE A N 1
ATOM 1495 C CA . ILE A 1 194 ? -7.470 -4.000 19.472 1.00 96.25 194 ILE A CA 1
ATOM 1496 C C . ILE A 1 194 ? -7.481 -2.886 20.522 1.00 96.25 194 ILE A C 1
ATOM 1498 O O . ILE A 1 194 ? -6.780 -3.001 21.523 1.00 96.25 194 ILE A O 1
ATOM 1502 N N . ARG A 1 195 ? -8.292 -1.838 20.337 1.00 96.44 195 ARG A N 1
ATOM 1503 C CA . ARG A 1 195 ? -8.401 -0.709 21.274 1.00 96.44 195 ARG A CA 1
ATOM 1504 C C . ARG A 1 195 ? -8.778 -1.164 22.681 1.00 96.44 195 ARG A C 1
ATOM 1506 O O . ARG A 1 195 ? -8.184 -0.686 23.640 1.00 96.44 195 ARG A O 1
ATOM 1513 N N . ASP A 1 196 ? -9.750 -2.063 22.791 1.00 95.62 196 ASP A N 1
ATOM 1514 C CA . ASP A 1 196 ? -10.281 -2.521 24.077 1.00 95.62 196 ASP A CA 1
ATOM 1515 C C . ASP A 1 196 ? -9.281 -3.443 24.808 1.00 95.62 196 ASP A C 1
ATOM 1517 O O . ASP A 1 196 ? -9.298 -3.525 26.034 1.00 95.62 196 ASP A O 1
ATOM 1521 N N . SER A 1 197 ? -8.370 -4.088 24.067 1.00 94.00 197 SER A N 1
ATOM 1522 C CA . SER A 1 197 ? -7.277 -4.908 24.618 1.00 94.00 197 SER A CA 1
ATOM 1523 C C . SER A 1 197 ? -5.952 -4.158 24.830 1.00 94.00 197 SER A C 1
ATOM 1525 O O . SER A 1 197 ? -5.079 -4.655 25.541 1.00 94.00 197 SER A O 1
ATOM 1527 N N . SER A 1 198 ? -5.770 -2.983 24.217 1.00 93.19 198 SER A N 1
ATOM 1528 C CA . SER A 1 198 ? -4.494 -2.259 24.233 1.00 93.19 198 SER A CA 1
ATOM 1529 C C . SER A 1 198 ? -4.332 -1.403 25.488 1.00 93.19 198 SER A C 1
ATOM 1531 O O . SER A 1 198 ? -5.213 -0.631 25.867 1.00 93.19 198 SER A O 1
ATOM 1533 N N . THR A 1 199 ? -3.158 -1.493 26.111 1.00 92.00 199 THR A N 1
ATOM 1534 C CA . THR A 1 199 ? -2.752 -0.623 27.223 1.00 92.00 199 THR A CA 1
ATOM 1535 C C . THR A 1 199 ? -2.005 0.631 26.756 1.00 92.00 199 THR A C 1
ATOM 1537 O O . THR A 1 199 ? -1.746 1.515 27.570 1.00 92.00 199 THR A O 1
ATOM 1540 N N . ASP A 1 200 ? -1.651 0.733 25.469 1.00 92.94 200 ASP A N 1
ATOM 1541 C CA . ASP A 1 200 ? -0.953 1.895 24.907 1.00 92.94 200 ASP A CA 1
ATOM 1542 C C . ASP A 1 200 ? -1.962 3.007 24.570 1.00 92.94 200 ASP A C 1
ATOM 1544 O O . ASP A 1 200 ? -2.878 2.841 23.760 1.00 92.94 200 ASP A O 1
ATOM 1548 N N . GLU A 1 201 ? -1.805 4.171 25.205 1.00 93.81 201 GLU A N 1
ATOM 1549 C CA . GLU A 1 201 ? -2.665 5.336 24.973 1.00 93.81 201 GLU A CA 1
ATOM 1550 C C . GLU A 1 201 ? -2.604 5.835 23.524 1.00 93.81 201 GLU A C 1
ATOM 1552 O O . GLU A 1 201 ? -3.633 6.202 22.960 1.00 93.81 201 GLU A O 1
ATOM 1557 N N . LYS A 1 202 ? -1.431 5.803 22.881 1.00 91.25 202 LYS A N 1
ATOM 1558 C CA . LYS A 1 202 ? -1.284 6.264 21.494 1.00 91.25 202 LYS A CA 1
ATOM 1559 C C . LYS A 1 202 ? -2.021 5.348 20.529 1.00 91.25 202 LYS A C 1
ATOM 1561 O O . LYS A 1 202 ? -2.657 5.840 19.602 1.00 91.25 202 LYS A O 1
ATOM 1566 N N . GLU A 1 203 ? -1.977 4.035 20.748 1.00 93.81 203 GLU A N 1
ATOM 1567 C CA . GLU A 1 203 ? -2.758 3.088 19.943 1.00 93.81 203 GLU A CA 1
ATOM 1568 C C . GLU A 1 203 ? -4.252 3.348 20.098 1.00 93.81 203 GLU A C 1
ATOM 1570 O O . GLU A 1 203 ? -4.964 3.489 19.102 1.00 93.81 203 GLU A O 1
ATOM 1575 N N . ARG A 1 204 ? -4.722 3.487 21.343 1.00 95.62 204 ARG A N 1
ATOM 1576 C CA . ARG A 1 204 ? -6.128 3.792 21.617 1.00 95.62 204 ARG A CA 1
ATOM 1577 C C . ARG A 1 204 ? -6.561 5.115 20.986 1.00 95.62 204 ARG A C 1
ATOM 1579 O O . ARG A 1 204 ? -7.657 5.172 20.431 1.00 95.62 204 ARG A O 1
ATOM 1586 N N . GLN A 1 205 ? -5.705 6.137 20.993 1.00 95.25 205 GLN A N 1
ATOM 1587 C CA . GLN A 1 205 ? -5.967 7.432 20.363 1.00 95.25 205 GLN A CA 1
ATOM 1588 C C . GLN A 1 205 ? -6.040 7.347 18.830 1.00 95.25 205 GLN A C 1
ATOM 1590 O O . GLN A 1 205 ? -6.974 7.899 18.239 1.00 95.25 205 GLN A O 1
ATOM 1595 N N . ILE A 1 206 ? -5.092 6.655 18.182 1.00 93.88 206 ILE A N 1
ATOM 1596 C CA . ILE A 1 206 ? -5.094 6.429 16.724 1.00 93.88 206 ILE A CA 1
ATOM 1597 C C . ILE A 1 206 ? -6.396 5.733 16.322 1.00 93.88 206 ILE A C 1
ATOM 1599 O O . ILE A 1 206 ? -7.122 6.205 15.445 1.00 93.88 206 ILE A O 1
ATOM 1603 N N . ILE A 1 207 ? -6.728 4.644 17.018 1.00 97.38 207 ILE A N 1
ATOM 1604 C CA . ILE A 1 207 ? -7.915 3.846 16.724 1.00 97.38 207 ILE A CA 1
ATOM 1605 C C . ILE A 1 207 ? -9.199 4.636 16.999 1.00 97.38 207 ILE A C 1
ATOM 1607 O O . ILE A 1 207 ? -10.109 4.645 16.171 1.00 97.38 207 ILE A O 1
ATOM 1611 N N . GLY A 1 208 ? -9.284 5.314 18.145 1.00 96.81 208 GLY A N 1
ATOM 1612 C CA . GLY A 1 208 ? -10.452 6.103 18.531 1.00 96.81 208 GLY A CA 1
ATOM 1613 C C . GLY A 1 208 ? -10.754 7.220 17.534 1.00 96.81 208 GLY A C 1
ATOM 1614 O O . GLY A 1 208 ? -11.906 7.391 17.132 1.00 96.81 208 GLY A O 1
ATOM 1615 N N . SER A 1 209 ? -9.716 7.923 17.074 1.00 96.12 209 SER A N 1
ATOM 1616 C CA . SER A 1 209 ? -9.852 8.978 16.063 1.00 96.12 209 SER A CA 1
ATOM 1617 C C . SER A 1 209 ? -10.361 8.419 14.731 1.00 96.12 209 SER A C 1
ATOM 1619 O O . SER A 1 209 ? -11.298 8.960 14.146 1.00 96.12 209 SER A O 1
ATOM 1621 N N . ALA A 1 210 ? -9.801 7.293 14.277 1.00 95.38 210 ALA A N 1
ATOM 1622 C CA . ALA A 1 210 ? -10.215 6.643 13.037 1.00 95.38 210 ALA A CA 1
ATOM 1623 C C . ALA A 1 210 ? -11.671 6.140 13.088 1.00 95.38 210 ALA A C 1
ATOM 1625 O O . ALA A 1 210 ? -12.440 6.371 12.153 1.00 95.38 210 ALA A O 1
ATOM 1626 N N . LEU A 1 211 ? -12.078 5.509 14.196 1.00 96.88 211 LEU A N 1
ATOM 1627 C CA . LEU A 1 211 ? -13.452 5.036 14.395 1.00 96.88 211 LEU A CA 1
ATOM 1628 C C . LEU A 1 211 ? -14.458 6.190 14.465 1.00 96.88 211 LEU A C 1
ATOM 1630 O O . LEU A 1 211 ? -15.529 6.089 13.876 1.00 96.88 211 LEU A O 1
ATOM 1634 N N . THR A 1 212 ? -14.101 7.299 15.117 1.00 95.62 212 THR A N 1
ATOM 1635 C CA . THR A 1 212 ? -14.963 8.492 15.199 1.00 95.62 212 THR A CA 1
ATOM 1636 C C . THR A 1 212 ? -15.223 9.081 13.812 1.00 95.62 212 THR A C 1
ATOM 1638 O O . THR A 1 212 ? -16.363 9.400 13.471 1.00 95.62 212 THR A O 1
ATOM 1641 N N . ASN A 1 213 ? -14.183 9.177 12.977 1.00 92.12 213 ASN A N 1
ATOM 1642 C CA . ASN A 1 213 ? -14.314 9.638 11.594 1.00 92.12 213 ASN A CA 1
ATOM 1643 C C . ASN A 1 213 ? -15.206 8.698 10.769 1.00 92.12 213 ASN A C 1
ATOM 1645 O O . ASN A 1 213 ? -16.084 9.158 10.040 1.00 92.12 213 ASN A O 1
ATOM 1649 N N . TYR A 1 214 ? -15.018 7.385 10.918 1.00 93.12 214 TYR A N 1
ATOM 1650 C CA . TYR A 1 214 ? -15.849 6.378 10.260 1.00 93.12 214 TYR A CA 1
ATOM 1651 C C . TYR A 1 214 ? -17.327 6.477 10.670 1.00 93.12 214 TYR A C 1
ATOM 1653 O O . TYR A 1 214 ? -18.203 6.506 9.810 1.00 93.12 214 TYR A O 1
ATOM 1661 N N . GLU A 1 215 ? -17.618 6.600 11.965 1.00 91.69 215 GLU A N 1
ATOM 1662 C CA . GLU A 1 215 ? -18.986 6.735 12.481 1.00 91.69 215 GLU A CA 1
ATOM 1663 C C . GLU A 1 215 ? -19.640 8.054 12.047 1.00 91.69 215 GLU A C 1
ATOM 1665 O O . GLU A 1 215 ? -20.829 8.082 11.733 1.00 91.69 215 GLU A O 1
ATOM 1670 N N . THR A 1 216 ? -18.863 9.137 11.966 1.00 89.44 216 THR A N 1
ATOM 1671 C CA . THR A 1 216 ? -19.333 10.429 11.443 1.00 89.44 216 THR A CA 1
ATOM 1672 C C . THR A 1 216 ? -19.726 10.320 9.970 1.00 89.44 216 THR A C 1
ATOM 1674 O O . THR A 1 216 ? -20.782 10.823 9.590 1.00 89.44 216 THR A O 1
ATOM 1677 N N . ARG A 1 217 ? -18.926 9.620 9.152 1.00 87.31 217 ARG A N 1
ATOM 1678 C CA . ARG A 1 217 ? -19.247 9.344 7.743 1.00 87.31 217 ARG A CA 1
ATOM 1679 C C . ARG A 1 217 ? -20.531 8.529 7.613 1.00 87.31 217 ARG A C 1
ATOM 1681 O O . ARG A 1 217 ? -21.435 8.953 6.908 1.00 87.31 217 ARG A O 1
ATOM 1688 N N . LEU A 1 218 ? -20.652 7.432 8.366 1.00 86.31 218 LEU A N 1
ATOM 1689 C CA . LEU A 1 218 ? -21.870 6.615 8.359 1.00 86.31 218 LEU A CA 1
ATOM 1690 C C . LEU A 1 218 ? -23.121 7.432 8.699 1.00 86.31 218 LEU A C 1
ATOM 1692 O O . LEU A 1 218 ? -24.140 7.268 8.042 1.00 86.31 218 LEU A O 1
ATOM 1696 N N . ARG A 1 219 ? -23.039 8.335 9.687 1.00 83.44 219 ARG A N 1
ATOM 1697 C CA . ARG A 1 219 ? -24.151 9.236 10.028 1.00 83.44 219 ARG A CA 1
ATOM 1698 C C . ARG A 1 219 ? -24.465 10.241 8.925 1.00 83.44 219 ARG A C 1
ATOM 1700 O O . ARG A 1 219 ? -25.628 10.574 8.745 1.00 83.44 219 ARG A O 1
ATOM 1707 N N . ALA A 1 220 ? -23.458 10.746 8.216 1.00 81.94 220 ALA A N 1
ATOM 1708 C CA . ALA A 1 220 ? -23.675 11.647 7.085 1.00 81.94 220 ALA A CA 1
ATOM 1709 C C . ALA A 1 220 ? -24.394 10.942 5.920 1.00 81.94 220 ALA A C 1
ATOM 1711 O O . ALA A 1 220 ? -25.176 11.578 5.217 1.00 81.94 220 ALA A O 1
ATOM 1712 N N . ASP A 1 221 ? -24.172 9.635 5.768 1.00 78.56 221 ASP A N 1
ATOM 1713 C CA . ASP A 1 221 ? -24.811 8.793 4.754 1.00 78.56 221 ASP A CA 1
ATOM 1714 C C . ASP A 1 221 ? -26.202 8.272 5.187 1.00 78.56 221 ASP A C 1
ATOM 1716 O O . ASP A 1 221 ? -26.917 7.649 4.393 1.00 78.56 221 ASP A O 1
ATOM 1720 N N . GLU A 1 222 ? -26.632 8.518 6.433 1.00 77.19 222 GLU A N 1
ATOM 1721 C CA . GLU A 1 222 ? -27.970 8.142 6.890 1.00 77.19 222 GLU A CA 1
ATOM 1722 C C . GLU A 1 222 ? -29.049 9.009 6.216 1.00 77.19 222 GLU A C 1
ATOM 1724 O O . GLU A 1 222 ? -28.918 10.234 6.132 1.00 77.19 222 GLU A O 1
ATOM 1729 N N . PRO A 1 223 ? -30.181 8.417 5.784 1.00 77.69 223 PRO A N 1
ATOM 1730 C CA . PRO A 1 223 ? -31.303 9.195 5.284 1.00 77.69 223 PRO A CA 1
ATOM 1731 C C . PRO A 1 223 ? -31.738 10.207 6.344 1.00 77.69 223 PRO A C 1
ATOM 1733 O O . PRO A 1 223 ? -32.047 9.816 7.471 1.00 77.69 223 PRO A O 1
ATOM 1736 N N . MET A 1 224 ? -31.839 11.485 5.967 1.00 75.31 224 MET A N 1
ATOM 1737 C CA . MET A 1 224 ? -32.209 12.588 6.868 1.00 75.31 224 MET A CA 1
ATOM 1738 C C . MET A 1 224 ? -33.441 12.269 7.728 1.00 75.31 224 MET A C 1
ATOM 1740 O O . MET A 1 224 ? -33.512 12.645 8.892 1.00 75.31 224 MET A O 1
ATOM 1744 N N . GLN A 1 225 ? -34.390 11.505 7.180 1.00 64.38 225 GLN A N 1
ATOM 1745 C CA . GLN A 1 225 ? -35.581 11.053 7.893 1.00 64.38 225 GLN A CA 1
ATOM 1746 C C . GLN A 1 225 ? -35.262 10.212 9.144 1.00 64.38 225 GLN A C 1
ATOM 1748 O O . GLN A 1 225 ? -35.859 10.443 10.188 1.00 64.38 225 GLN A O 1
ATOM 1753 N N . ARG A 1 226 ? -34.289 9.292 9.081 1.00 71.06 226 ARG A N 1
ATOM 1754 C CA . ARG A 1 226 ? -33.861 8.485 10.240 1.00 71.06 226 ARG A CA 1
ATOM 1755 C C . ARG A 1 226 ? -33.182 9.329 11.313 1.00 71.06 226 ARG A C 1
ATOM 1757 O O . ARG A 1 226 ? -33.421 9.100 12.495 1.00 71.06 226 ARG A O 1
ATOM 1764 N N . ILE A 1 227 ? -32.387 10.313 10.900 1.00 67.50 227 ILE A N 1
ATOM 1765 C CA . ILE A 1 227 ? -31.729 11.255 11.812 1.00 67.50 227 ILE A CA 1
ATOM 1766 C C . ILE A 1 227 ? -32.793 12.090 12.539 1.00 67.50 227 ILE A C 1
ATOM 1768 O O . ILE A 1 227 ? -32.787 12.177 13.766 1.00 67.50 227 ILE A O 1
ATOM 1772 N N . LEU A 1 228 ? -33.762 12.639 11.797 1.00 71.81 228 LEU A N 1
ATOM 1773 C CA . LEU A 1 228 ? -34.872 13.420 12.351 1.00 71.81 228 LEU A CA 1
ATOM 1774 C C . LEU A 1 228 ? -35.766 12.593 13.289 1.00 71.81 228 LEU A C 1
ATOM 1776 O O . LEU A 1 228 ? -36.206 13.105 14.318 1.00 71.81 228 LEU A O 1
ATOM 1780 N N . ASP A 1 229 ? -36.021 11.324 12.966 1.00 76.19 229 ASP A N 1
ATOM 1781 C CA . ASP A 1 229 ? -36.815 10.425 13.809 1.00 76.19 229 ASP A CA 1
ATOM 1782 C C . ASP A 1 229 ? -36.072 10.052 15.109 1.00 76.19 229 ASP A C 1
ATOM 1784 O O . ASP A 1 229 ? -36.691 9.999 16.176 1.00 76.19 229 ASP A O 1
ATOM 1788 N N . ALA A 1 230 ? -34.748 9.858 15.057 1.00 74.12 230 ALA A N 1
ATOM 1789 C CA . ALA A 1 230 ? -33.920 9.596 16.236 1.00 74.12 230 ALA A CA 1
ATOM 1790 C C . ALA A 1 230 ? -33.832 10.813 17.177 1.00 74.12 230 ALA A C 1
ATOM 1792 O O . ALA A 1 230 ? -33.937 10.656 18.394 1.00 74.12 230 ALA A O 1
ATOM 1793 N N . GLU A 1 231 ? -33.694 12.026 16.633 1.00 74.50 231 GLU A N 1
ATOM 1794 C CA . GLU A 1 231 ? -33.665 13.263 17.428 1.00 74.50 231 GLU A CA 1
ATOM 1795 C C . GLU A 1 231 ? -35.042 13.587 18.039 1.00 74.50 231 GLU A C 1
ATOM 1797 O O . GLU A 1 231 ? -35.131 13.893 19.228 1.00 74.50 231 GLU A O 1
ATOM 1802 N N . ARG A 1 232 ? -36.143 13.375 17.299 1.00 70.19 232 ARG A N 1
ATOM 1803 C CA . ARG A 1 232 ? -37.515 13.459 17.850 1.00 70.19 232 ARG A CA 1
ATOM 1804 C C . ARG A 1 232 ? -37.792 12.434 18.952 1.00 70.19 232 ARG A C 1
ATOM 1806 O O . ARG A 1 232 ? -38.655 12.657 19.800 1.00 70.19 232 ARG A O 1
ATOM 1813 N N . GLY A 1 233 ? -37.105 11.292 18.925 1.00 63.16 233 GLY A N 1
ATOM 1814 C CA . GLY A 1 233 ? -37.175 10.274 19.973 1.00 63.16 233 GLY A CA 1
ATOM 1815 C C . GLY A 1 233 ? -36.500 10.704 21.279 1.00 63.16 233 GLY A C 1
ATOM 1816 O O . GLY A 1 233 ? -36.995 10.362 22.352 1.00 63.16 233 GLY A O 1
ATOM 1817 N N . LYS A 1 234 ? -35.420 11.495 21.205 1.00 64.69 234 LYS A N 1
ATOM 1818 C CA . LYS A 1 234 ? -34.700 12.017 22.381 1.00 64.69 234 LYS A CA 1
ATOM 1819 C C . LYS A 1 234 ? -35.468 13.121 23.107 1.00 64.69 234 LYS A C 1
ATOM 1821 O O . LYS A 1 234 ? -35.428 13.165 24.327 1.00 64.69 234 LYS A O 1
ATOM 1826 N N . GLU A 1 235 ? -36.238 13.940 22.389 1.00 53.62 235 GLU A N 1
ATOM 1827 C CA . GLU A 1 235 ? -37.139 14.941 22.996 1.00 53.62 235 GLU A CA 1
ATOM 1828 C C . GLU A 1 235 ? -38.296 14.318 23.804 1.00 53.62 235 GLU A C 1
ATOM 1830 O O . GLU A 1 235 ? -38.980 15.017 24.549 1.00 53.62 235 GLU A O 1
ATOM 1835 N N . LYS A 1 236 ? -38.537 13.006 23.666 1.00 51.69 236 LYS A N 1
ATOM 1836 C CA . LYS A 1 236 ? -39.627 12.287 24.344 1.00 51.69 236 LYS A CA 1
ATOM 1837 C C . LYS A 1 236 ? -39.193 11.453 25.550 1.00 51.69 236 LYS A C 1
ATOM 1839 O O . LYS A 1 236 ? -40.053 10.804 26.147 1.00 51.69 236 LYS A O 1
ATOM 1844 N N . GLN A 1 237 ? -37.913 11.449 25.921 1.00 40.03 237 GLN A N 1
ATOM 1845 C CA . GLN A 1 237 ? -37.469 10.861 27.187 1.00 40.03 237 GLN A CA 1
ATOM 1846 C C . GLN A 1 237 ? -37.286 11.981 28.229 1.00 40.03 237 GLN A C 1
ATOM 1848 O O . GLN A 1 237 ? -36.468 12.866 27.986 1.00 40.03 237 GLN A O 1
ATOM 1853 N N . PRO A 1 238 ? -38.082 11.991 29.321 1.00 47.97 238 PRO A N 1
ATOM 1854 C CA . PRO A 1 238 ? -37.986 12.991 30.386 1.00 47.97 238 PRO A CA 1
ATOM 1855 C C . PRO A 1 238 ? -36.692 12.877 31.198 1.00 47.97 238 PRO A C 1
ATOM 1857 O O . PRO A 1 238 ? -36.156 11.749 31.313 1.00 47.97 238 PRO A O 1
#

Radius of gyration: 26.2 Å; chains: 1; bounding box: 68×67×70 Å

pLDDT: mean 78.23, std 19.94, range [29.36, 97.56]

Sequence (238 aa):
MRRLVPVASIFMLGFGVGGVQALSPPVPVQRAAPIGWETRITPGFDPPIEYEIVYAQPGYGEESAKSRKEIIASWGPNAFGVLKALAEDPAWAAFRPDIESLMQEVVSEEALDYFETRARNALETPTAQTPDGNALQNALHQLRRVNAVRFRELFDEVFPGAGAEARKPLLYVFTADLLNDTQAAACATRLRAIRDSSTDEKERQIIGSALTNYETRLRADEPMQRILDAERGKEKQP

Secondary structure (DSSP, 8-state):
------------------------PPPP--PPPPTTGGGSPPTT-SS-HHHHHHH----SSHHHHHHHHHHHHHT-TTHHHHHHHHHH-GGGGGGHHHHHHHHTT--SHHHHHHHHHHHHHHHHS-GGG-SSTTHHHHHHHHHHHH-HHHHHHHHHHHTTT--HHHHHHHHHHHHGGGGSTTTHHHHHHHHHHHHHH---HHHHHHHHHHHHHHHHHHHHTS-HHHHHHHHHHHTT--